Protein AF-A0A7L0T429-F1 (afdb_monomer_lite)

Organism: Podilymbus podiceps (NCBI:txid9252)

Sequence (341 aa):
MEGLGRAALAEDAVRYRLFAAAGAGGEALLRRCTEAIVVRFAPLLAAYIWQRQPFRLRYVPPRGETPAHVGGTTLFGDNVEDEWFIVYLIREITREFPGLAARIDDNDGEFLLIEAADFLPKWLNPENSDNRVFFYKGELHIIPLSETDEQECDLSAAGPTIAQALTLLANRSEEFLAAEPIRTAVYKRISGYPEKIQASFHRAHCYLPAGIVAVLRQRPSLVAAAVQAFYLRDPVDLRACRSFHTFPPDGRVMAVVTFTKCLYAQLVQQKFVPDRRSGYTLPPPSHSQYKAYELGMKLAHGFEILCSKCSKVSPDSKRSALRSPLWERFLSSLKEKNYFK

pLDDT: mean 88.21, std 14.99, range [25.94, 98.12]

Radius of gyration: 24.89 Å; chains: 1; bounding box: 50×62×72 Å

Structure (mmCIF, N/CA/C/O backbone):
data_AF-A0A7L0T429-F1
#
_entry.id   AF-A0A7L0T429-F1
#
loop_
_atom_site.group_PDB
_atom_site.id
_atom_site.type_symbol
_atom_site.label_atom_id
_atom_site.label_alt_id
_atom_site.label_comp_id
_atom_site.label_asym_id
_atom_site.label_entity_id
_atom_site.label_seq_id
_atom_site.pdbx_PDB_ins_code
_atom_site.Cartn_x
_atom_site.Cartn_y
_atom_site.Cartn_z
_atom_site.occupancy
_atom_site.B_iso_or_equiv
_atom_site.auth_seq_id
_atom_site.auth_comp_id
_atom_site.auth_asym_id
_atom_site.auth_atom_id
_atom_site.pdbx_PDB_model_num
ATOM 1 N N . MET A 1 1 ? 12.770 -10.974 34.314 1.00 31.62 1 MET A N 1
ATOM 2 C CA . MET A 1 1 ? 11.439 -10.728 33.729 1.00 31.62 1 MET A CA 1
ATOM 3 C C . MET A 1 1 ? 11.667 -10.088 32.375 1.00 31.62 1 MET A C 1
ATOM 5 O O . MET A 1 1 ? 11.859 -8.884 32.299 1.00 31.62 1 MET A O 1
ATOM 9 N N . GLU A 1 2 ? 11.799 -10.912 31.339 1.00 25.94 2 GLU A N 1
ATOM 10 C CA . GLU A 1 2 ? 11.917 -10.439 29.960 1.00 25.94 2 GLU A CA 1
ATOM 11 C C . GLU A 1 2 ? 10.534 -9.964 29.517 1.00 25.94 2 GLU A C 1
ATOM 13 O O . GLU A 1 2 ? 9.587 -10.751 29.479 1.00 25.94 2 GLU A O 1
ATOM 18 N N . GLY A 1 3 ? 10.400 -8.664 29.251 1.00 29.45 3 GLY A N 1
ATOM 19 C CA . GLY A 1 3 ? 9.201 -8.128 28.626 1.00 29.45 3 GLY A CA 1
ATOM 20 C C . GLY A 1 3 ? 8.990 -8.837 27.294 1.00 29.45 3 GLY A C 1
ATOM 21 O O . GLY A 1 3 ? 9.921 -8.934 26.492 1.00 29.45 3 GLY A O 1
ATOM 22 N N . LEU A 1 4 ? 7.779 -9.347 27.062 1.00 34.03 4 LEU A N 1
ATOM 23 C CA . LEU A 1 4 ? 7.347 -9.785 25.740 1.00 34.03 4 LEU A CA 1
ATOM 24 C C . LEU A 1 4 ? 7.354 -8.562 24.815 1.00 34.03 4 LEU A C 1
ATOM 26 O O . LEU A 1 4 ? 6.345 -7.883 24.636 1.00 34.03 4 LEU A O 1
ATOM 30 N N . GLY A 1 5 ? 8.523 -8.260 24.255 1.00 35.03 5 GLY A N 1
ATOM 31 C CA . GLY A 1 5 ? 8.685 -7.239 23.241 1.00 35.03 5 GLY A CA 1
ATOM 32 C C . GLY A 1 5 ? 7.764 -7.571 22.079 1.00 35.03 5 GLY A C 1
ATOM 33 O O . GLY A 1 5 ? 7.816 -8.671 21.519 1.00 35.03 5 GLY A O 1
ATOM 34 N N . ARG A 1 6 ? 6.895 -6.620 21.729 1.00 51.94 6 ARG A N 1
ATOM 35 C CA . ARG A 1 6 ? 6.165 -6.634 20.462 1.00 51.94 6 ARG A CA 1
ATOM 36 C C . ARG A 1 6 ? 7.147 -7.000 19.357 1.00 51.94 6 ARG A C 1
ATOM 38 O O . ARG A 1 6 ? 8.224 -6.415 19.282 1.00 51.94 6 ARG A O 1
ATOM 45 N N . ALA A 1 7 ? 6.784 -7.947 18.496 1.00 55.03 7 ALA A N 1
ATOM 46 C CA . ALA A 1 7 ? 7.555 -8.170 17.281 1.00 55.03 7 ALA A CA 1
ATOM 47 C C . ALA A 1 7 ? 7.572 -6.846 16.504 1.00 55.03 7 ALA A C 1
ATOM 49 O O . ALA A 1 7 ? 6.519 -6.412 16.017 1.00 55.03 7 ALA A O 1
ATOM 50 N N . ALA A 1 8 ? 8.739 -6.196 16.479 1.00 65.31 8 ALA A N 1
ATOM 51 C CA . ALA A 1 8 ? 8.928 -4.905 15.841 1.00 65.31 8 ALA A CA 1
ATOM 52 C C . ALA A 1 8 ? 8.475 -5.011 14.383 1.00 65.31 8 ALA A C 1
ATOM 54 O O . ALA A 1 8 ? 8.863 -5.940 13.665 1.00 65.31 8 ALA A O 1
ATOM 55 N N . LEU A 1 9 ? 7.584 -4.108 13.977 1.00 76.44 9 LEU A N 1
ATOM 56 C CA . LEU A 1 9 ? 7.246 -3.961 12.570 1.00 76.44 9 LEU A CA 1
ATOM 57 C C . LEU A 1 9 ? 8.472 -3.425 11.834 1.00 76.44 9 LEU A C 1
ATOM 59 O O . LEU A 1 9 ? 9.294 -2.721 12.415 1.00 76.44 9 LEU A O 1
ATOM 63 N N . ALA A 1 10 ? 8.613 -3.800 10.564 1.00 82.12 10 ALA A N 1
ATOM 64 C CA . ALA A 1 10 ? 9.594 -3.130 9.722 1.00 82.12 10 ALA A CA 1
ATOM 65 C C . ALA A 1 10 ? 9.200 -1.649 9.579 1.00 82.12 10 ALA A C 1
ATOM 67 O O . ALA A 1 10 ? 8.011 -1.341 9.594 1.00 82.12 10 ALA A O 1
ATOM 68 N N . GLU A 1 11 ? 10.189 -0.769 9.424 1.00 81.94 11 GLU A N 1
ATOM 69 C CA . GLU A 1 11 ? 10.006 0.693 9.329 1.00 81.94 11 GLU A CA 1
ATOM 70 C C . GLU A 1 11 ? 9.094 1.136 8.170 1.00 81.94 11 GLU A C 1
ATOM 72 O O . GLU A 1 11 ? 8.619 2.260 8.148 1.00 81.94 11 GLU A O 1
ATOM 77 N N . ASP A 1 12 ? 8.855 0.268 7.186 1.00 91.12 12 ASP A N 1
ATOM 78 C CA . ASP A 1 12 ? 8.029 0.539 6.009 1.00 91.12 12 ASP A CA 1
ATOM 79 C C . ASP A 1 12 ? 6.788 -0.368 5.946 1.00 91.12 12 ASP A C 1
ATOM 81 O O . ASP A 1 12 ? 6.380 -0.808 4.864 1.00 91.12 12 ASP A O 1
ATOM 85 N N . ALA A 1 13 ? 6.231 -0.728 7.107 1.00 94.44 13 ALA A N 1
ATOM 86 C CA . ALA A 1 13 ? 5.171 -1.719 7.234 1.00 94.44 13 ALA A CA 1
ATOM 87 C C . ALA A 1 13 ? 3.946 -1.201 7.986 1.00 94.44 13 ALA A C 1
ATOM 89 O O . ALA A 1 13 ? 4.027 -0.862 9.161 1.00 94.44 13 ALA A O 1
ATOM 90 N N . VAL A 1 14 ? 2.777 -1.326 7.357 1.00 96.44 14 VAL A N 1
ATOM 91 C CA . VAL A 1 14 ? 1.487 -1.119 8.021 1.00 96.44 14 VAL A CA 1
ATOM 92 C C . VAL A 1 14 ? 0.831 -2.462 8.327 1.00 96.44 14 VAL A C 1
ATOM 94 O O . VAL A 1 14 ? 0.693 -3.338 7.462 1.00 96.44 14 VAL A O 1
ATOM 97 N N . ARG A 1 15 ? 0.420 -2.649 9.577 1.00 96.75 15 ARG A N 1
ATOM 98 C CA . ARG A 1 15 ? -0.346 -3.795 10.063 1.00 96.75 15 ARG A CA 1
ATOM 99 C C . ARG A 1 15 ? -1.805 -3.393 10.220 1.00 96.75 15 ARG A C 1
ATOM 101 O O . ARG A 1 15 ? -2.123 -2.345 10.757 1.00 96.75 15 ARG A O 1
ATOM 108 N N . TYR A 1 16 ? -2.705 -4.265 9.789 1.00 97.25 16 TYR A N 1
ATOM 109 C CA . TYR A 1 16 ? -4.146 -4.078 9.930 1.00 97.25 16 TYR A CA 1
ATOM 110 C C . TYR A 1 16 ? -4.780 -5.362 10.447 1.00 97.25 16 TYR A C 1
ATOM 112 O O . TYR A 1 16 ? -4.484 -6.464 9.973 1.00 97.25 16 TYR A O 1
ATOM 120 N N . ARG A 1 17 ? -5.651 -5.222 11.445 1.00 97.00 17 ARG A N 1
ATOM 121 C CA . ARG A 1 17 ? -6.294 -6.329 12.157 1.00 97.00 17 ARG A CA 1
ATOM 122 C C . ARG A 1 17 ? -7.773 -6.018 12.333 1.00 97.00 17 ARG A C 1
ATOM 124 O O . ARG A 1 17 ? -8.116 -5.039 12.980 1.00 97.00 17 ARG A O 1
ATOM 131 N N . LEU A 1 18 ? -8.635 -6.853 11.765 1.00 97.38 18 LEU A N 1
ATOM 132 C CA . LEU A 1 18 ? -10.085 -6.794 11.897 1.00 97.38 18 LEU A CA 1
ATOM 133 C C . LEU A 1 18 ? -10.561 -7.895 12.839 1.00 97.38 18 LEU A C 1
ATOM 135 O O . LEU A 1 18 ? -10.359 -9.084 12.588 1.00 97.38 18 LEU A O 1
ATOM 139 N N . PHE A 1 19 ? -11.223 -7.495 13.907 1.00 96.81 19 PHE A N 1
ATOM 140 C CA . PHE A 1 19 ? -11.774 -8.358 14.935 1.00 96.81 19 PHE A CA 1
ATOM 141 C C . PHE A 1 19 ? -13.294 -8.405 14.810 1.00 96.81 19 PHE A C 1
ATOM 143 O O . PHE A 1 19 ? -13.920 -7.440 14.373 1.00 96.81 19 PHE A O 1
ATOM 150 N N . ALA A 1 20 ? -13.900 -9.514 15.227 1.00 95.38 20 ALA A N 1
ATOM 151 C CA . ALA A 1 20 ? -15.343 -9.558 15.404 1.00 95.38 20 ALA A CA 1
ATOM 152 C C . ALA A 1 20 ? -15.709 -8.728 16.640 1.00 95.38 20 ALA A C 1
ATOM 154 O O . ALA A 1 20 ? -15.144 -8.944 17.713 1.00 95.38 20 ALA A O 1
ATOM 155 N N . ALA A 1 21 ? -16.655 -7.802 16.495 1.00 90.75 21 ALA A N 1
ATOM 156 C CA . ALA A 1 21 ? -17.245 -7.113 17.633 1.00 90.75 21 ALA A CA 1
ATOM 157 C C . ALA A 1 21 ? -17.889 -8.131 18.592 1.00 90.75 21 ALA A C 1
ATOM 159 O O . ALA A 1 21 ? -18.320 -9.216 18.172 1.00 90.75 21 ALA A O 1
ATOM 160 N N . ALA A 1 22 ? -17.947 -7.804 19.885 1.00 85.12 22 ALA A N 1
ATOM 161 C CA . ALA A 1 22 ? -18.536 -8.705 20.871 1.00 85.12 22 ALA A CA 1
ATOM 162 C C . ALA A 1 22 ? -19.989 -9.052 20.488 1.00 85.12 22 ALA A C 1
ATOM 164 O O . ALA A 1 22 ? -20.768 -8.189 20.091 1.00 85.12 22 ALA A O 1
ATOM 165 N N . GLY A 1 23 ? -20.335 -10.343 20.537 1.00 80.12 23 GLY A N 1
ATOM 166 C CA . GLY A 1 23 ? -21.656 -10.843 20.134 1.00 80.12 23 GLY A CA 1
ATOM 167 C C . GLY A 1 23 ? -21.879 -11.018 18.622 1.00 80.12 23 GLY A C 1
ATOM 168 O O . GLY A 1 23 ? -22.877 -11.615 18.232 1.00 80.12 23 GLY A O 1
ATOM 169 N N . ALA A 1 24 ? -20.950 -10.605 17.749 1.00 77.75 24 ALA A N 1
ATOM 170 C CA . ALA A 1 24 ? -21.144 -10.633 16.291 1.00 77.75 24 ALA A CA 1
ATOM 171 C C . ALA A 1 24 ? -20.898 -12.008 15.618 1.00 77.75 24 ALA A C 1
ATOM 173 O O . ALA A 1 24 ? -20.801 -12.102 14.396 1.00 77.75 24 ALA A O 1
ATOM 174 N N . GLY A 1 25 ? -20.783 -13.097 16.385 1.00 77.88 25 GLY A N 1
ATOM 175 C CA . GLY A 1 25 ? -20.562 -14.453 15.851 1.00 77.88 25 GLY A CA 1
ATOM 176 C C . GLY A 1 25 ? -19.094 -14.892 15.737 1.00 77.88 25 GLY A C 1
ATOM 177 O O . GLY A 1 25 ? -18.816 -15.947 15.164 1.00 77.88 25 GLY A O 1
ATOM 178 N N . GLY A 1 26 ? -18.158 -14.113 16.295 1.00 87.81 26 GLY A N 1
ATOM 179 C CA . GLY A 1 26 ? -16.774 -14.528 16.558 1.00 87.81 26 GLY A CA 1
ATOM 180 C C . GLY A 1 26 ? -16.027 -15.060 15.329 1.00 87.81 26 GLY A C 1
ATOM 181 O O . GLY A 1 26 ? -16.005 -14.439 14.268 1.00 87.81 26 GLY A O 1
ATOM 182 N N . GLU A 1 27 ? -15.409 -16.233 15.459 1.00 88.00 27 GLU A N 1
ATOM 183 C CA . GLU A 1 27 ? -14.587 -16.826 14.396 1.00 88.00 27 GLU A CA 1
ATOM 184 C C . GLU A 1 27 ? -15.364 -17.188 13.125 1.00 88.00 27 GLU A C 1
ATOM 186 O O . GLU A 1 27 ? -14.828 -17.083 12.018 1.00 88.00 27 GLU A O 1
ATOM 191 N N . ALA A 1 28 ? -16.629 -17.595 13.263 1.00 88.50 28 ALA A N 1
ATOM 192 C CA . ALA A 1 28 ? -17.470 -17.936 12.120 1.00 88.50 28 ALA A CA 1
ATOM 193 C C . ALA A 1 28 ? -17.759 -16.699 11.256 1.00 88.50 28 ALA A C 1
ATOM 195 O O . ALA A 1 28 ? -17.734 -16.788 10.025 1.00 88.50 28 ALA A O 1
ATOM 196 N N . LEU A 1 29 ? -17.970 -15.537 11.891 1.00 90.81 29 LEU A N 1
ATOM 197 C CA . LEU A 1 29 ? -18.080 -14.256 11.192 1.00 90.81 29 LEU A CA 1
ATOM 198 C C . LEU A 1 29 ? -16.775 -13.932 10.462 1.00 90.81 29 LEU A C 1
ATOM 200 O O . LEU A 1 29 ? -16.803 -13.650 9.270 1.00 90.81 29 LEU A O 1
ATOM 204 N N . LEU A 1 30 ? -15.637 -14.016 11.154 1.00 92.75 30 LEU A N 1
ATOM 205 C CA . LEU A 1 30 ? -14.326 -13.678 10.595 1.00 92.75 30 LEU A CA 1
ATOM 206 C C . LEU A 1 30 ? -14.010 -14.476 9.325 1.00 92.75 30 LEU A C 1
ATOM 208 O O . LEU A 1 30 ? -13.625 -13.901 8.303 1.00 92.75 30 LEU A O 1
ATOM 212 N N . ARG A 1 31 ? -14.231 -15.794 9.352 1.00 89.56 31 ARG A N 1
ATOM 213 C CA . ARG A 1 31 ? -14.011 -16.658 8.182 1.00 89.56 31 ARG A CA 1
ATOM 214 C C . ARG A 1 31 ? -14.921 -16.278 7.016 1.00 89.56 31 ARG A C 1
ATOM 216 O O . ARG A 1 31 ? -14.427 -16.090 5.909 1.00 89.56 31 ARG A O 1
ATOM 223 N N . ARG A 1 32 ? -16.220 -16.090 7.275 1.00 89.12 32 ARG A N 1
ATOM 224 C CA . ARG A 1 32 ? -17.197 -15.681 6.250 1.00 89.12 32 ARG A CA 1
ATOM 225 C C . ARG A 1 32 ? -16.878 -14.311 5.650 1.00 89.12 32 ARG A C 1
ATOM 227 O O . ARG A 1 32 ? -16.943 -14.143 4.436 1.00 89.12 32 ARG A O 1
ATOM 234 N N . CYS A 1 33 ? -16.524 -13.339 6.486 1.00 90.38 33 CYS A N 1
ATOM 235 C CA . CYS A 1 33 ? -16.226 -11.983 6.039 1.00 90.38 33 CYS A CA 1
ATOM 236 C C . CYS A 1 33 ? -14.930 -11.916 5.229 1.00 90.38 33 CYS A C 1
ATOM 238 O O . CYS A 1 33 ? -14.857 -11.112 4.311 1.00 90.38 33 CYS A O 1
ATOM 240 N N . THR A 1 34 ? -13.929 -12.757 5.512 1.00 90.56 34 THR A N 1
ATOM 241 C CA . THR A 1 34 ? -12.636 -12.715 4.800 1.00 90.56 34 THR A CA 1
ATOM 242 C C . THR A 1 34 ? -12.819 -12.827 3.285 1.00 90.56 34 THR A C 1
ATOM 244 O O . THR A 1 34 ? -12.315 -11.993 2.535 1.00 90.56 34 THR A O 1
ATOM 247 N N . GLU A 1 35 ? -13.569 -13.831 2.828 1.00 88.75 35 GLU A N 1
ATOM 248 C CA . GLU A 1 35 ? -13.822 -14.049 1.399 1.00 88.75 35 GLU A CA 1
ATOM 249 C C . GLU A 1 35 ? -14.725 -12.956 0.818 1.00 88.75 35 GLU A C 1
ATOM 251 O O . GLU A 1 35 ? -14.433 -12.415 -0.250 1.00 88.75 35 GLU A O 1
ATOM 256 N N . ALA A 1 36 ? -15.776 -12.575 1.552 1.00 93.50 36 ALA A N 1
ATOM 257 C CA . ALA A 1 36 ? -16.708 -11.532 1.132 1.00 93.50 36 ALA A CA 1
ATOM 258 C C . ALA A 1 36 ? -16.012 -10.175 0.933 1.00 93.50 36 ALA A C 1
ATOM 260 O O . ALA A 1 36 ? -16.258 -9.502 -0.066 1.00 93.50 36 ALA A O 1
ATOM 261 N N . ILE A 1 37 ? -15.097 -9.803 1.834 1.00 94.94 37 ILE A N 1
ATOM 262 C CA . ILE A 1 37 ? -14.295 -8.580 1.730 1.00 94.94 37 ILE A CA 1
ATOM 263 C C . ILE A 1 37 ? -13.423 -8.625 0.476 1.00 94.94 37 ILE A C 1
ATOM 265 O O . ILE A 1 37 ? -13.421 -7.679 -0.309 1.00 94.94 37 ILE A O 1
ATOM 269 N N . VAL A 1 38 ? -12.694 -9.722 0.251 1.00 92.00 38 VAL A N 1
ATOM 270 C CA . VAL A 1 38 ? -11.808 -9.831 -0.917 1.00 92.00 38 VAL A CA 1
ATOM 271 C C . VAL A 1 38 ? -12.603 -9.698 -2.214 1.00 92.00 38 VAL A C 1
ATOM 273 O O . VAL A 1 38 ? -12.185 -8.954 -3.096 1.00 92.00 38 VAL A O 1
ATOM 276 N N . VAL A 1 39 ? -13.758 -10.360 -2.321 1.00 94.44 39 VAL A N 1
ATOM 277 C CA . VAL A 1 39 ? -14.629 -10.265 -3.503 1.00 94.44 39 VAL A CA 1
ATOM 278 C C . VAL A 1 39 ? -15.162 -8.845 -3.680 1.00 94.44 39 VAL A C 1
ATOM 280 O O . VAL A 1 39 ? -15.104 -8.301 -4.782 1.00 94.44 39 VAL A O 1
ATOM 283 N N . ARG A 1 40 ? -15.642 -8.224 -2.600 1.00 95.75 40 ARG A N 1
ATOM 284 C CA . ARG A 1 40 ? -16.234 -6.886 -2.638 1.00 95.75 40 ARG A CA 1
ATOM 285 C C . ARG A 1 40 ? -15.240 -5.813 -3.079 1.00 95.75 40 ARG A C 1
ATOM 287 O O . ARG A 1 40 ? -15.573 -4.974 -3.912 1.00 95.75 40 ARG A O 1
ATOM 294 N N . PHE A 1 41 ? -14.022 -5.861 -2.548 1.00 95.75 41 PHE A N 1
ATOM 295 C CA . PHE A 1 41 ? -12.986 -4.859 -2.802 1.00 95.75 41 PHE A CA 1
ATOM 296 C C . PHE A 1 41 ? -12.048 -5.235 -3.962 1.00 95.75 41 PHE A C 1
ATOM 298 O O . PHE A 1 41 ? -11.181 -4.438 -4.327 1.00 95.75 41 PHE A O 1
ATOM 305 N N . ALA A 1 42 ? -12.237 -6.399 -4.599 1.00 94.19 42 ALA A N 1
ATOM 306 C CA . ALA A 1 42 ? -11.424 -6.859 -5.727 1.00 94.19 42 ALA A CA 1
ATOM 307 C C . ALA A 1 42 ? -11.257 -5.821 -6.855 1.00 94.19 42 ALA A C 1
ATOM 309 O O . ALA A 1 42 ? -10.125 -5.673 -7.318 1.00 94.19 42 ALA A O 1
ATOM 310 N N . PRO A 1 43 ? -12.292 -5.065 -7.286 1.00 93.94 43 PRO A N 1
ATOM 311 C CA . PRO A 1 43 ? -12.123 -4.062 -8.340 1.00 93.94 43 PRO A CA 1
ATOM 312 C C . PRO A 1 43 ? -11.118 -2.964 -7.970 1.00 93.94 43 PRO A C 1
ATOM 314 O O . PRO A 1 43 ? -10.279 -2.594 -8.789 1.00 93.94 43 PRO A O 1
ATOM 317 N N . LEU A 1 44 ? -11.157 -2.486 -6.721 1.00 94.06 44 LEU A N 1
ATOM 318 C CA . LEU A 1 44 ? -10.235 -1.465 -6.219 1.00 94.06 44 LEU A CA 1
ATOM 319 C C . LEU A 1 44 ? -8.817 -2.022 -6.075 1.00 94.06 44 LEU A C 1
ATOM 321 O O . LEU A 1 44 ? -7.855 -1.405 -6.530 1.00 94.06 44 LEU A O 1
ATOM 325 N N . LEU A 1 45 ? -8.692 -3.222 -5.502 1.00 93.88 45 LEU A N 1
ATOM 326 C CA . LEU A 1 45 ? -7.403 -3.889 -5.307 1.00 93.88 45 LEU A CA 1
ATOM 327 C C . LEU A 1 45 ? -6.716 -4.242 -6.633 1.00 93.88 45 LEU A C 1
ATOM 329 O O . LEU A 1 45 ? -5.493 -4.167 -6.716 1.00 93.88 45 LEU A O 1
ATOM 333 N N . ALA A 1 46 ? -7.487 -4.623 -7.656 1.00 91.62 46 ALA A N 1
ATOM 334 C CA . ALA A 1 46 ? -6.977 -4.955 -8.984 1.00 91.62 46 ALA A CA 1
ATOM 335 C C . ALA A 1 46 ? -6.587 -3.712 -9.795 1.00 91.62 46 ALA A C 1
ATOM 337 O O . ALA A 1 46 ? -5.650 -3.775 -10.592 1.00 91.62 46 ALA A O 1
ATOM 338 N N . ALA A 1 47 ? -7.293 -2.595 -9.602 1.00 91.50 47 ALA A N 1
ATOM 339 C CA . ALA A 1 47 ? -6.974 -1.331 -10.255 1.00 91.50 47 ALA A CA 1
ATOM 340 C C . ALA A 1 47 ? -5.722 -0.659 -9.667 1.00 91.50 47 ALA A C 1
ATOM 342 O O . ALA A 1 47 ? -5.049 0.079 -10.382 1.00 91.50 47 ALA A O 1
ATOM 343 N N . TYR A 1 48 ? -5.406 -0.903 -8.392 1.00 95.38 48 TYR A N 1
ATOM 344 C CA . TYR A 1 48 ? -4.300 -0.264 -7.680 1.00 95.38 48 TYR A CA 1
ATOM 345 C C . TYR A 1 48 ? -2.935 -0.926 -7.960 1.00 95.38 48 TYR A C 1
ATOM 347 O O . TYR A 1 48 ? -2.797 -2.151 -7.948 1.00 95.38 48 TYR A O 1
ATOM 355 N N . ILE A 1 49 ? -1.893 -0.113 -8.178 1.00 95.75 49 ILE A N 1
ATOM 356 C CA . ILE A 1 49 ? -0.507 -0.580 -8.360 1.00 95.75 49 ILE A CA 1
ATOM 357 C C . ILE A 1 49 ? 0.250 -0.396 -7.041 1.00 95.75 49 ILE A C 1
ATOM 359 O O . ILE A 1 49 ? 0.791 0.673 -6.778 1.00 95.75 49 ILE A O 1
ATOM 363 N N . TRP A 1 50 ? 0.294 -1.457 -6.239 1.00 96.31 50 TRP A N 1
ATOM 364 C CA . TRP A 1 50 ? 1.062 -1.518 -4.990 1.00 96.31 50 TRP A CA 1
ATOM 365 C C . TRP A 1 50 ? 2.564 -1.463 -5.249 1.00 96.31 50 TRP A C 1
ATOM 367 O O . TRP A 1 50 ? 3.039 -2.082 -6.205 1.00 96.31 50 TRP A O 1
ATOM 377 N N . GLN A 1 51 ? 3.320 -0.781 -4.388 1.00 94.44 51 GLN A N 1
ATOM 378 C CA . GLN A 1 51 ? 4.764 -0.666 -4.561 1.00 94.44 51 GLN A CA 1
ATOM 379 C C . GLN A 1 51 ? 5.493 -1.965 -4.201 1.00 94.44 51 GLN A C 1
ATOM 381 O O . GLN A 1 51 ? 6.182 -2.534 -5.050 1.00 94.44 51 GLN A O 1
ATOM 386 N N . ARG A 1 52 ? 5.369 -2.426 -2.948 1.00 93.44 52 ARG A N 1
ATOM 387 C CA . ARG A 1 52 ? 6.117 -3.592 -2.443 1.00 93.44 52 ARG A CA 1
ATOM 388 C C . ARG A 1 52 ? 5.230 -4.816 -2.285 1.00 93.44 52 ARG A C 1
ATOM 390 O O . ARG A 1 52 ? 5.491 -5.862 -2.881 1.00 93.44 52 ARG A O 1
ATOM 397 N N . GLN A 1 53 ? 4.193 -4.706 -1.461 1.00 94.81 53 GLN A N 1
ATOM 398 C CA . GLN A 1 53 ? 3.272 -5.799 -1.181 1.00 94.81 53 GLN A CA 1
ATOM 399 C C . GLN A 1 53 ? 1.825 -5.325 -1.323 1.00 94.81 53 GLN A C 1
ATOM 401 O O . GLN A 1 53 ? 1.503 -4.219 -0.909 1.00 94.81 53 GLN A O 1
ATOM 406 N N . PRO A 1 54 ? 0.934 -6.143 -1.906 1.00 94.94 54 PRO A N 1
ATOM 407 C CA . PRO A 1 54 ? -0.475 -5.797 -1.961 1.00 94.94 54 PRO A CA 1
ATOM 408 C C . PRO A 1 54 ? -1.154 -6.019 -0.611 1.00 94.94 54 PRO A C 1
ATOM 410 O O . PRO A 1 54 ? -0.749 -6.898 0.155 1.00 94.94 54 PRO A O 1
ATOM 413 N N . PHE A 1 55 ? -2.254 -5.302 -0.383 1.00 95.56 55 PHE A N 1
ATOM 414 C CA . PHE A 1 55 ? -3.183 -5.588 0.707 1.00 95.56 55 PHE A CA 1
ATOM 415 C C . PHE A 1 55 ? -3.671 -7.044 0.660 1.00 95.56 55 PHE A C 1
ATOM 417 O O . PHE A 1 55 ? -4.086 -7.553 -0.388 1.00 95.56 55 PHE A O 1
ATOM 424 N N . ARG A 1 56 ? -3.595 -7.736 1.800 1.00 93.56 56 ARG A N 1
ATOM 425 C CA . ARG A 1 56 ? -3.940 -9.152 1.944 1.00 93.56 56 ARG A CA 1
ATOM 426 C C . ARG A 1 56 ? -4.578 -9.403 3.294 1.00 93.56 56 ARG A C 1
ATOM 428 O O . ARG A 1 56 ? -3.970 -9.164 4.328 1.00 93.56 56 ARG A O 1
ATOM 435 N N . LEU A 1 57 ? -5.755 -10.009 3.266 1.00 94.06 57 LEU A N 1
ATOM 436 C CA . LEU A 1 57 ? -6.443 -10.461 4.463 1.00 94.06 57 LEU A CA 1
ATOM 437 C C . LEU A 1 57 ? -6.283 -11.964 4.630 1.00 94.06 57 LEU A C 1
ATOM 439 O O . LEU A 1 57 ? -6.452 -12.736 3.684 1.00 94.06 57 LEU A O 1
ATOM 443 N N . ARG A 1 58 ? -5.936 -12.376 5.846 1.00 93.94 58 ARG A N 1
ATOM 444 C CA . ARG A 1 58 ? -5.860 -13.777 6.251 1.00 93.94 58 ARG A CA 1
ATOM 445 C C . ARG A 1 58 ? -6.459 -13.924 7.634 1.00 93.94 58 ARG A C 1
ATOM 447 O O . ARG A 1 58 ? -6.243 -13.073 8.491 1.00 93.94 58 ARG A O 1
ATOM 454 N N . TYR A 1 59 ? -7.178 -15.018 7.848 1.00 94.25 59 TYR A N 1
ATOM 455 C CA . TYR A 1 59 ? -7.595 -15.403 9.188 1.00 94.25 59 TYR A CA 1
ATOM 456 C C . TYR A 1 59 ? -6.366 -15.795 10.018 1.00 94.25 59 TYR A C 1
ATOM 458 O O . TYR A 1 59 ? -5.512 -16.562 9.563 1.00 94.25 59 TYR A O 1
ATOM 466 N N . VAL A 1 60 ? -6.306 -15.271 11.236 1.00 94.00 60 VAL A N 1
ATOM 467 C CA . VAL A 1 60 ? -5.282 -15.538 12.239 1.00 94.00 60 VAL A CA 1
ATOM 468 C C . VAL A 1 60 ? -5.994 -16.075 13.486 1.00 94.00 60 VAL A C 1
ATOM 470 O O . VAL A 1 60 ? -6.864 -15.383 14.025 1.00 94.00 60 VAL A O 1
ATOM 473 N N . PRO A 1 61 ? -5.673 -17.302 13.941 1.00 92.25 61 PRO A N 1
ATOM 474 C CA . PRO A 1 61 ? -6.252 -17.858 15.161 1.00 92.25 61 PRO A CA 1
ATOM 475 C C . PRO A 1 61 ? -5.817 -17.049 16.395 1.00 92.25 61 PRO A C 1
ATOM 477 O O . PRO A 1 61 ? -4.805 -16.341 16.335 1.00 92.25 61 PRO A O 1
ATOM 480 N N . PRO A 1 62 ? -6.548 -17.148 17.518 1.00 92.75 62 PRO A N 1
ATOM 481 C CA . PRO A 1 62 ? -6.192 -16.434 18.740 1.00 92.75 62 PRO A CA 1
ATOM 482 C C . PRO A 1 62 ? -4.790 -16.832 19.219 1.00 92.75 62 PRO A C 1
ATOM 484 O O . PRO A 1 62 ? -4.400 -18.002 19.149 1.00 92.75 62 PRO A O 1
ATOM 487 N N . ARG A 1 63 ? -4.020 -15.857 19.710 1.00 90.56 63 ARG A N 1
ATOM 488 C CA . ARG A 1 63 ? -2.661 -16.077 20.218 1.00 90.56 63 ARG A CA 1
ATOM 489 C C . ARG A 1 63 ? -2.386 -15.171 21.413 1.00 90.56 63 ARG A C 1
ATOM 491 O O . ARG A 1 63 ? -2.327 -13.951 21.264 1.00 90.56 63 ARG A O 1
ATOM 498 N N . GLY A 1 64 ? -2.153 -15.781 22.576 1.00 87.38 64 GLY A N 1
ATOM 499 C CA . GLY A 1 64 ? -1.968 -15.048 23.830 1.00 87.38 64 GLY A CA 1
ATOM 500 C C . GLY A 1 64 ? -3.184 -14.168 24.120 1.00 87.38 64 GLY A C 1
ATOM 501 O O . GLY A 1 64 ? -4.315 -14.638 24.052 1.00 87.38 64 GLY A O 1
ATOM 502 N N . GLU A 1 65 ? -2.946 -12.884 24.365 1.00 84.69 65 GLU A N 1
ATOM 503 C CA . GLU A 1 65 ? -3.988 -11.883 24.636 1.00 84.69 65 GLU A CA 1
ATOM 504 C C . GLU A 1 65 ? -4.663 -11.328 23.370 1.00 84.69 65 GLU A C 1
ATOM 506 O O . GLU A 1 65 ? -5.612 -10.552 23.459 1.00 84.69 65 GLU A O 1
ATOM 511 N N . THR A 1 66 ? -4.191 -11.704 22.175 1.00 89.94 66 THR A N 1
ATOM 512 C CA . THR A 1 66 ? -4.789 -11.255 20.911 1.00 89.94 66 THR A CA 1
ATOM 513 C C . THR A 1 66 ? -5.889 -12.226 20.469 1.00 89.94 66 THR A C 1
ATOM 515 O O . THR A 1 66 ? -5.582 -13.388 20.174 1.00 89.94 66 THR A O 1
ATOM 518 N N . PRO A 1 67 ? -7.157 -11.776 20.358 1.00 92.75 67 PRO A N 1
ATOM 519 C CA . PRO A 1 67 ? -8.250 -12.605 19.859 1.00 92.75 67 PRO A CA 1
ATOM 520 C C . PRO A 1 67 ? -8.044 -13.037 18.404 1.00 92.75 67 PRO A C 1
ATOM 522 O O . PRO A 1 67 ? -7.221 -12.475 17.669 1.00 92.75 67 PRO A O 1
ATOM 525 N N . ALA A 1 68 ? -8.840 -14.014 17.964 1.00 94.88 68 ALA A N 1
ATOM 526 C CA . ALA A 1 68 ? -8.899 -14.374 16.553 1.00 94.88 68 ALA A CA 1
ATOM 527 C C . ALA A 1 68 ? -9.280 -13.140 15.723 1.00 94.88 68 ALA A C 1
ATOM 529 O O . ALA A 1 68 ? -10.151 -12.357 16.114 1.00 94.88 68 ALA A O 1
ATOM 530 N N . HIS A 1 69 ? -8.625 -12.961 14.584 1.00 96.12 69 HIS A N 1
ATOM 531 C CA . HIS A 1 69 ? -8.831 -11.795 13.733 1.00 96.12 69 HIS A CA 1
ATOM 532 C C . HIS A 1 69 ? -8.530 -12.114 12.278 1.00 96.12 69 HIS A C 1
ATOM 534 O O . HIS A 1 69 ? -7.952 -13.145 11.942 1.00 96.12 69 HIS A O 1
ATOM 540 N N . VAL A 1 70 ? -8.934 -11.212 11.397 1.00 96.50 70 VAL A N 1
ATOM 541 C CA . VAL A 1 70 ? -8.581 -11.231 9.982 1.00 96.50 70 VAL A CA 1
ATOM 542 C C . VAL A 1 70 ? -7.680 -10.045 9.737 1.00 96.50 70 VAL A C 1
ATOM 544 O O . VAL A 1 70 ? -8.029 -8.924 10.077 1.00 96.50 70 VAL A O 1
ATOM 547 N N . GLY A 1 71 ? -6.506 -10.261 9.172 1.00 95.12 71 GLY A N 1
ATOM 548 C CA . GLY A 1 71 ? -5.561 -9.170 9.023 1.00 95.12 71 GLY A CA 1
ATOM 549 C C . GLY A 1 71 ? -4.376 -9.520 8.159 1.00 95.12 71 GLY A C 1
ATOM 550 O O . GLY A 1 71 ? -4.299 -10.595 7.557 1.00 95.12 71 GLY A O 1
ATOM 551 N N . GLY A 1 72 ? -3.455 -8.575 8.107 1.00 95.12 72 GLY A N 1
ATOM 552 C CA . GLY A 1 72 ? -2.229 -8.690 7.354 1.00 95.12 72 GLY A CA 1
ATOM 553 C C . GLY A 1 72 ? -1.256 -7.583 7.712 1.00 95.12 72 GLY A C 1
ATOM 554 O O . GLY A 1 72 ? -1.537 -6.689 8.512 1.00 95.12 72 GLY A O 1
ATOM 555 N N . THR A 1 73 ? -0.092 -7.673 7.093 1.00 96.06 73 THR A N 1
ATOM 556 C CA . THR A 1 73 ? 0.912 -6.620 7.107 1.00 96.06 73 THR A CA 1
ATOM 557 C C . THR A 1 73 ? 1.297 -6.364 5.665 1.00 96.06 73 THR A C 1
ATOM 559 O O . THR A 1 73 ? 1.555 -7.310 4.916 1.00 96.06 73 THR A O 1
ATOM 562 N N . THR A 1 74 ? 1.293 -5.096 5.283 1.00 96.19 74 THR A N 1
ATOM 563 C CA . THR A 1 74 ? 1.719 -4.641 3.968 1.00 96.19 74 THR A CA 1
ATOM 564 C C . THR A 1 74 ? 2.992 -3.838 4.136 1.00 96.19 74 THR A C 1
ATOM 566 O O . THR A 1 74 ? 2.999 -2.838 4.845 1.00 96.19 74 THR A O 1
ATOM 569 N N . LEU A 1 75 ? 4.053 -4.264 3.455 1.00 96.12 75 LEU A N 1
ATOM 570 C CA . LEU A 1 75 ? 5.226 -3.420 3.269 1.00 96.12 75 LEU A CA 1
ATOM 571 C C . LEU A 1 75 ? 4.901 -2.393 2.179 1.00 96.12 75 LEU A C 1
ATOM 573 O O . LEU A 1 75 ? 4.683 -2.784 1.027 1.00 96.12 75 LEU A O 1
ATOM 577 N N . PHE A 1 76 ? 4.821 -1.116 2.538 1.00 94.06 76 PHE A N 1
ATOM 578 C CA . PHE A 1 76 ? 4.501 -0.032 1.611 1.00 94.06 76 PHE A CA 1
ATOM 579 C C . PHE A 1 76 ? 5.751 0.583 0.968 1.00 94.06 76 PHE A C 1
ATOM 581 O O . PHE A 1 76 ? 5.641 1.162 -0.108 1.00 94.06 76 PHE A O 1
ATOM 588 N N . GLY A 1 77 ? 6.943 0.388 1.542 1.00 92.19 77 GLY A N 1
ATOM 589 C CA . GLY A 1 77 ? 8.188 0.932 0.993 1.00 92.19 77 GLY A CA 1
ATOM 590 C C . GLY A 1 77 ? 8.235 2.458 1.061 1.00 92.19 77 GLY A C 1
ATOM 591 O O . GLY A 1 77 ? 7.983 3.049 2.100 1.00 92.19 77 GLY A O 1
ATOM 592 N N . ASP A 1 78 ? 8.534 3.102 -0.066 1.00 92.00 78 ASP A N 1
ATOM 593 C CA . ASP A 1 78 ? 8.626 4.567 -0.153 1.00 92.00 78 ASP A CA 1
ATOM 594 C C . ASP A 1 78 ? 7.265 5.225 -0.482 1.00 92.00 78 ASP A C 1
ATOM 596 O O . ASP A 1 78 ? 7.141 6.450 -0.513 1.00 92.00 78 ASP A O 1
ATOM 600 N N . ASN A 1 79 ? 6.235 4.439 -0.816 1.00 94.62 79 ASN A N 1
ATOM 601 C CA . ASN A 1 79 ? 4.939 4.926 -1.268 1.00 94.62 79 ASN A CA 1
ATOM 602 C C . ASN A 1 79 ? 3.959 4.975 -0.100 1.00 94.62 79 ASN A C 1
ATOM 604 O O . ASN A 1 79 ? 3.093 4.116 0.029 1.00 94.62 79 ASN A O 1
ATOM 608 N N . VAL A 1 80 ? 4.052 6.040 0.694 1.00 93.06 80 VAL A N 1
ATOM 609 C CA . VAL A 1 80 ? 3.139 6.332 1.816 1.00 93.06 80 VAL A CA 1
ATOM 610 C C . VAL A 1 80 ? 1.658 6.318 1.386 1.00 93.06 80 VAL A C 1
ATOM 612 O O . VAL A 1 80 ? 0.770 6.039 2.181 1.00 93.06 80 VAL A O 1
ATOM 615 N N . GLU A 1 81 ? 1.347 6.536 0.105 1.00 94.69 81 GLU A N 1
ATOM 616 C CA . GLU A 1 81 ? -0.026 6.387 -0.399 1.00 94.69 81 GLU A CA 1
ATOM 617 C C . GLU A 1 81 ? -0.576 4.949 -0.297 1.00 94.69 81 GLU A C 1
ATOM 619 O O . GLU A 1 81 ? -1.786 4.798 -0.147 1.00 94.69 81 GLU A O 1
ATOM 624 N N . ASP A 1 82 ? 0.266 3.903 -0.315 1.00 96.19 82 ASP A N 1
ATOM 625 C CA . ASP A 1 82 ? -0.175 2.514 -0.083 1.00 96.19 82 ASP A CA 1
ATOM 626 C C . ASP A 1 82 ? -0.725 2.349 1.344 1.00 96.19 82 ASP A C 1
ATOM 628 O O . ASP A 1 82 ? -1.749 1.693 1.534 1.00 96.19 82 ASP A O 1
ATOM 632 N N . GLU A 1 83 ? -0.087 2.973 2.338 1.00 95.62 83 GLU A N 1
ATOM 633 C CA . GLU A 1 83 ? -0.548 2.985 3.730 1.00 95.62 83 GLU A CA 1
ATOM 634 C C . GLU A 1 83 ? -1.900 3.696 3.860 1.00 95.62 83 GLU A C 1
ATOM 636 O O . GLU A 1 83 ? -2.866 3.121 4.366 1.00 95.62 83 GLU A O 1
ATOM 641 N N . TRP A 1 84 ? -2.024 4.909 3.319 1.00 96.31 84 TRP A N 1
ATOM 642 C CA . TRP A 1 84 ? -3.277 5.668 3.392 1.00 96.31 84 TRP A CA 1
ATOM 643 C C . TRP A 1 84 ? -4.413 5.034 2.594 1.00 96.31 84 TRP A C 1
ATOM 645 O O . TRP A 1 84 ? -5.577 5.114 2.997 1.00 96.31 84 TRP A O 1
ATOM 655 N N . PHE A 1 85 ? -4.104 4.352 1.493 1.00 97.50 85 PHE A N 1
ATOM 656 C CA . PHE A 1 85 ? -5.103 3.568 0.783 1.00 97.50 85 PHE A CA 1
ATOM 657 C C . PHE A 1 85 ? -5.588 2.376 1.622 1.00 97.50 85 PHE A C 1
ATOM 659 O O . PHE A 1 85 ? -6.776 2.058 1.596 1.00 97.50 85 PHE A O 1
ATOM 666 N N . ILE A 1 86 ? -4.723 1.759 2.433 1.00 97.69 86 ILE A N 1
ATOM 667 C CA . ILE A 1 86 ? -5.133 0.726 3.397 1.00 97.69 86 ILE A CA 1
ATOM 668 C C . ILE A 1 86 ? -6.038 1.313 4.482 1.00 97.69 86 ILE A C 1
ATOM 670 O O . ILE A 1 86 ? -7.058 0.699 4.789 1.00 97.69 86 ILE A O 1
ATOM 674 N N . VAL A 1 87 ? -5.742 2.506 5.008 1.00 98.00 87 VAL A N 1
ATOM 675 C CA . VAL A 1 87 ? -6.634 3.197 5.962 1.00 98.00 87 VAL A CA 1
ATOM 676 C C . VAL A 1 87 ? -8.025 3.401 5.360 1.00 98.00 87 VAL A C 1
ATOM 678 O O . VAL A 1 87 ? -9.030 3.062 5.989 1.00 98.00 87 VAL A O 1
ATOM 681 N N . TYR A 1 88 ? -8.089 3.873 4.112 1.00 98.06 88 TYR A N 1
ATOM 682 C CA . TYR A 1 88 ? -9.345 3.993 3.372 1.00 98.06 88 TYR A CA 1
ATOM 683 C C . TYR A 1 88 ? -10.065 2.642 3.250 1.00 98.06 88 TYR A C 1
ATOM 685 O O . TYR A 1 88 ? -11.233 2.538 3.621 1.00 98.06 88 TYR A O 1
ATOM 693 N N . LEU A 1 89 ? -9.374 1.590 2.794 1.00 97.88 89 LEU A N 1
ATOM 694 C CA . LEU A 1 89 ? -9.957 0.253 2.649 1.00 97.88 89 LEU A CA 1
ATOM 695 C C . LEU A 1 89 ? -10.513 -0.271 3.975 1.00 97.88 89 LEU A C 1
ATOM 697 O O . LEU A 1 89 ? -11.623 -0.786 4.005 1.00 97.88 89 LEU A O 1
ATOM 701 N N . ILE A 1 90 ? -9.780 -0.129 5.079 1.00 98.06 90 ILE A N 1
ATOM 702 C CA . ILE A 1 90 ? -10.216 -0.601 6.397 1.00 98.06 90 ILE A CA 1
ATOM 703 C C . ILE A 1 90 ? -11.451 0.161 6.888 1.00 98.06 90 ILE A C 1
ATOM 705 O O . ILE A 1 90 ? -12.395 -0.461 7.386 1.00 98.06 90 ILE A O 1
ATOM 709 N N . ARG A 1 91 ? -11.498 1.483 6.699 1.00 97.81 91 ARG A N 1
ATOM 710 C CA . ARG A 1 91 ? -12.698 2.273 6.996 1.00 97.81 91 ARG A CA 1
ATOM 711 C C . ARG A 1 91 ? -13.900 1.763 6.200 1.00 97.81 91 ARG A C 1
ATOM 713 O O . ARG A 1 91 ? -14.959 1.514 6.768 1.00 97.81 91 ARG A O 1
ATOM 720 N N . GLU A 1 92 ? -13.730 1.553 4.903 1.00 97.88 92 GLU A N 1
ATOM 721 C CA . GLU A 1 92 ? -14.791 1.060 4.025 1.00 97.88 92 GLU A CA 1
ATOM 722 C C . GLU A 1 92 ? -15.236 -0.366 4.373 1.00 97.88 92 GLU A C 1
ATOM 724 O O . GLU A 1 92 ? -16.431 -0.660 4.393 1.00 97.88 92 GLU A O 1
ATOM 729 N N . ILE A 1 93 ? -14.295 -1.240 4.735 1.00 97.62 93 ILE A N 1
ATOM 730 C CA . ILE A 1 93 ? -14.590 -2.598 5.194 1.00 97.62 93 ILE A CA 1
ATOM 731 C C . ILE A 1 93 ? -15.412 -2.560 6.483 1.00 97.62 93 ILE A C 1
ATOM 733 O O . ILE A 1 93 ? -16.432 -3.233 6.571 1.00 97.62 93 ILE A O 1
ATOM 737 N N . THR A 1 94 ? -15.017 -1.771 7.484 1.00 97.31 94 THR A N 1
ATOM 738 C CA . THR A 1 94 ? -15.779 -1.688 8.747 1.00 97.31 94 THR A CA 1
ATOM 739 C C . THR A 1 94 ? -17.149 -1.034 8.566 1.00 97.31 94 THR A C 1
ATOM 741 O O . THR A 1 94 ? -18.066 -1.325 9.330 1.00 97.31 94 THR A O 1
ATOM 744 N N . ARG A 1 95 ? -17.319 -0.189 7.541 1.00 96.88 95 ARG A N 1
ATOM 745 C CA . ARG A 1 95 ? -18.614 0.379 7.148 1.00 96.88 95 ARG A CA 1
ATOM 746 C C . ARG A 1 95 ? -19.547 -0.667 6.540 1.00 96.88 95 ARG A C 1
ATOM 748 O O . ARG A 1 95 ? -20.720 -0.717 6.893 1.00 96.88 95 ARG A O 1
ATOM 755 N N . GLU A 1 96 ? -19.037 -1.491 5.629 1.00 96.69 96 GLU A N 1
ATOM 756 C CA . GLU A 1 96 ? -19.835 -2.507 4.930 1.00 96.69 96 GLU A CA 1
ATOM 757 C C . GLU A 1 96 ? -20.063 -3.773 5.772 1.00 96.69 96 GLU A C 1
ATOM 759 O O . GLU A 1 96 ? -21.086 -4.445 5.644 1.00 96.69 96 GLU A O 1
ATOM 764 N N . PHE A 1 97 ? -19.141 -4.068 6.689 1.00 95.38 97 PHE A N 1
ATOM 765 C CA . PHE A 1 97 ? -19.206 -5.189 7.619 1.00 95.38 97 PHE A CA 1
ATOM 766 C C . PHE A 1 97 ? -19.251 -4.657 9.063 1.00 95.38 97 PHE A C 1
ATOM 768 O O . PHE A 1 97 ? -18.253 -4.747 9.779 1.00 95.38 97 PHE A O 1
ATOM 775 N N . PRO A 1 98 ? -20.403 -4.137 9.536 1.00 92.19 98 PRO A N 1
ATOM 776 C CA . PRO A 1 98 ? -20.515 -3.439 10.824 1.00 92.19 98 PRO A CA 1
ATOM 777 C C . PRO A 1 98 ? -20.267 -4.329 12.050 1.00 92.19 98 PRO A C 1
ATOM 779 O O . PRO A 1 98 ? -20.104 -3.821 13.153 1.00 92.19 98 PRO A O 1
ATOM 782 N N . GLY A 1 99 ? -20.223 -5.654 11.875 1.00 93.69 99 GLY A N 1
ATOM 783 C CA . GLY A 1 99 ? -19.790 -6.599 12.909 1.00 93.69 99 GLY A CA 1
ATOM 784 C C . GLY A 1 99 ? -18.269 -6.671 13.091 1.00 93.69 99 GLY A C 1
ATOM 785 O O . GLY A 1 99 ? -17.807 -7.471 13.903 1.00 93.69 99 GLY A O 1
ATOM 786 N N . LEU A 1 100 ? -17.492 -5.892 12.330 1.00 96.56 100 LEU A N 1
ATOM 787 C CA . LEU A 1 100 ? -16.037 -5.837 12.414 1.00 96.56 100 LEU A CA 1
ATOM 788 C C . LEU A 1 100 ? -15.567 -4.506 13.001 1.00 96.56 100 LEU A C 1
ATOM 790 O O . LEU A 1 100 ? -15.956 -3.436 12.535 1.00 96.56 100 LEU A O 1
ATOM 794 N N . ALA A 1 101 ? -14.663 -4.593 13.971 1.00 97.31 101 ALA A N 1
ATOM 795 C CA . ALA A 1 101 ? -13.855 -3.476 14.440 1.00 97.31 101 ALA A CA 1
ATOM 796 C C . ALA A 1 101 ? -12.415 -3.691 13.974 1.00 97.31 101 ALA A C 1
ATOM 798 O O . ALA A 1 101 ? -11.906 -4.811 14.031 1.00 97.31 101 ALA A O 1
ATOM 799 N N . ALA A 1 102 ? -11.755 -2.646 13.498 1.00 97.62 102 ALA A N 1
ATOM 800 C CA . ALA A 1 102 ? -10.430 -2.746 12.918 1.00 97.62 102 ALA A CA 1
ATOM 801 C C . ALA A 1 102 ? -9.434 -1.822 13.603 1.00 97.62 102 ALA A C 1
ATOM 803 O O . ALA A 1 102 ? -9.744 -0.677 13.914 1.00 97.62 102 ALA A O 1
ATOM 804 N N . ARG A 1 103 ? -8.218 -2.326 13.778 1.00 96.69 103 ARG A N 1
ATOM 805 C CA . ARG A 1 103 ? -7.054 -1.578 14.239 1.00 96.69 103 ARG A CA 1
ATOM 806 C C . ARG A 1 103 ? -6.016 -1.532 13.126 1.00 96.69 103 ARG A C 1
ATOM 808 O O . ARG A 1 103 ? -5.860 -2.519 12.398 1.00 96.69 103 ARG A O 1
ATOM 815 N N . ILE A 1 104 ? -5.327 -0.404 13.008 1.00 96.31 104 ILE A N 1
ATOM 816 C CA . ILE A 1 104 ? -4.250 -0.191 12.043 1.00 96.31 104 ILE A CA 1
ATOM 817 C C . ILE A 1 104 ? -3.078 0.427 12.800 1.00 96.31 104 ILE A C 1
ATOM 819 O O . ILE A 1 104 ? -3.274 1.427 13.479 1.00 96.31 104 ILE A O 1
ATOM 823 N N . ASP A 1 105 ? -1.904 -0.185 12.700 1.00 94.31 105 ASP A N 1
ATOM 824 C CA . ASP A 1 105 ? -0.681 0.238 13.382 1.00 94.31 105 ASP A CA 1
ATOM 825 C C . ASP A 1 105 ? 0.537 0.089 12.462 1.00 94.31 105 ASP A C 1
ATOM 827 O O . ASP A 1 105 ? 0.571 -0.823 11.633 1.00 94.31 105 ASP A O 1
ATOM 831 N N . ASP A 1 106 ? 1.531 0.958 12.609 1.00 92.94 106 ASP A N 1
ATOM 832 C CA . ASP A 1 106 ? 2.825 0.902 11.913 1.00 92.94 106 ASP A CA 1
ATOM 833 C C . ASP A 1 106 ? 3.989 0.792 12.925 1.00 92.94 106 ASP A C 1
ATOM 835 O O . ASP A 1 106 ? 3.788 0.419 14.088 1.00 92.94 106 ASP A O 1
ATOM 839 N N . ASN A 1 107 ? 5.228 1.053 12.500 1.00 87.25 107 ASN A N 1
ATOM 840 C CA . ASN A 1 107 ? 6.395 1.060 13.391 1.00 87.25 107 ASN A CA 1
ATOM 841 C C . ASN A 1 107 ? 6.354 2.160 14.465 1.00 87.25 107 ASN A C 1
ATOM 843 O O . ASN A 1 107 ? 6.967 1.966 15.516 1.00 87.25 107 ASN A O 1
ATOM 847 N N . ASP A 1 108 ? 5.631 3.256 14.232 1.00 85.19 108 ASP A N 1
ATOM 848 C CA . ASP A 1 108 ? 5.438 4.348 15.192 1.00 85.19 108 ASP A CA 1
ATOM 849 C C . ASP A 1 108 ? 4.251 4.076 16.140 1.00 85.19 108 ASP A C 1
ATOM 851 O O . ASP A 1 108 ? 4.048 4.776 17.136 1.00 85.19 108 ASP A O 1
ATOM 855 N N . GLY A 1 109 ? 3.489 3.008 15.885 1.00 87.44 109 GLY A N 1
ATOM 856 C CA . GLY A 1 109 ? 2.360 2.568 16.693 1.00 87.44 109 GLY A CA 1
ATOM 857 C C . GLY A 1 109 ? 1.044 3.098 16.136 1.00 87.44 109 GLY A C 1
ATOM 858 O O . GLY A 1 109 ? 0.541 2.586 15.141 1.00 87.44 109 GLY A O 1
ATOM 859 N N . GLU A 1 110 ? 0.444 4.081 16.806 1.00 90.44 110 GLU A N 1
ATOM 860 C CA . GLU A 1 110 ? -0.852 4.657 16.421 1.00 90.44 110 GLU A CA 1
ATOM 861 C C . GLU A 1 110 ? -0.664 5.887 15.513 1.00 90.44 110 GLU A C 1
ATOM 863 O O . GLU A 1 110 ? -0.997 7.014 15.884 1.00 90.44 110 GLU A O 1
ATOM 868 N N . PHE A 1 111 ? -0.134 5.688 14.302 1.00 93.19 111 PHE A N 1
ATOM 869 C CA . PHE A 1 111 ? 0.182 6.782 13.366 1.00 93.19 111 PHE A CA 1
ATOM 870 C C . PHE A 1 111 ? -1.023 7.648 12.962 1.00 93.19 111 PHE A C 1
ATOM 872 O O . PHE A 1 111 ? -0.870 8.821 12.625 1.00 93.19 111 PHE A O 1
ATOM 879 N N . LEU A 1 112 ? -2.249 7.118 13.059 1.00 95.12 112 LEU A N 1
ATOM 880 C CA . LEU A 1 112 ? -3.473 7.901 12.850 1.00 95.12 112 LEU A CA 1
ATOM 881 C C . LEU A 1 112 ? -3.577 9.079 13.830 1.00 95.12 112 LEU A C 1
ATOM 883 O O . LEU A 1 112 ? -4.128 10.122 13.481 1.00 95.12 112 LEU A O 1
ATOM 887 N N . LEU A 1 113 ? -3.043 8.921 15.046 1.00 94.38 113 LEU A N 1
ATOM 888 C CA . LEU A 1 113 ? -3.018 9.974 16.056 1.00 94.38 113 LEU A CA 1
ATOM 889 C C . LEU A 1 113 ? -1.991 11.060 15.724 1.00 94.38 113 LEU A C 1
ATOM 891 O O . LEU A 1 113 ? -2.215 12.211 16.083 1.00 94.38 113 LEU A O 1
ATOM 895 N N . ILE A 1 114 ? -0.917 10.736 14.995 1.00 92.75 114 ILE A N 1
ATOM 896 C CA . ILE A 1 114 ? 0.075 11.727 14.552 1.00 92.75 114 ILE A CA 1
ATOM 897 C C . ILE A 1 114 ? -0.586 12.750 13.622 1.00 92.75 114 ILE A C 1
ATOM 899 O O . ILE A 1 114 ? -0.405 13.951 13.799 1.00 92.75 114 ILE A O 1
ATOM 903 N N . GLU A 1 115 ? -1.426 12.303 12.685 1.00 94.00 115 GLU A N 1
ATOM 904 C CA . GLU A 1 115 ? -2.132 13.224 11.780 1.00 94.00 115 GLU A CA 1
ATOM 905 C C . GLU A 1 115 ? -3.176 14.099 12.484 1.00 94.00 115 GLU A C 1
ATOM 907 O O . GLU A 1 115 ? -3.554 15.153 11.974 1.00 94.00 115 GLU A O 1
ATOM 912 N N . ALA A 1 116 ? -3.650 13.673 13.655 1.00 94.00 116 ALA A N 1
ATOM 913 C CA . ALA A 1 116 ? -4.615 14.406 14.465 1.00 94.00 116 ALA A CA 1
ATOM 914 C C . ALA A 1 116 ? -3.990 15.069 15.705 1.00 94.00 116 ALA A C 1
ATOM 916 O O . ALA A 1 116 ? -4.742 15.497 16.582 1.00 94.00 116 ALA A O 1
ATOM 917 N N . ALA A 1 117 ? -2.655 15.166 15.780 1.00 93.06 117 ALA A N 1
ATOM 918 C CA . ALA A 1 117 ? -1.911 15.553 16.983 1.00 93.06 117 ALA A CA 1
ATOM 919 C C . ALA A 1 117 ? -2.412 16.858 17.629 1.00 93.06 117 ALA A C 1
ATOM 921 O O . ALA A 1 117 ? -2.591 16.911 18.845 1.00 93.06 117 ALA A O 1
ATOM 922 N N . ASP A 1 118 ? -2.724 17.874 16.819 1.00 93.44 118 ASP A N 1
ATOM 923 C CA . ASP A 1 118 ? -3.196 19.189 17.286 1.00 93.44 118 ASP A CA 1
ATOM 924 C C . ASP A 1 118 ? -4.579 19.154 17.961 1.00 93.44 118 ASP A C 1
ATOM 926 O O . ASP A 1 118 ? -4.980 20.106 18.633 1.00 93.44 118 ASP A O 1
ATOM 930 N N . PHE A 1 119 ? -5.329 18.068 17.771 1.00 95.19 119 PHE A N 1
ATOM 931 C CA . PHE A 1 119 ? -6.705 17.912 18.239 1.00 95.19 119 PHE A CA 1
ATOM 932 C C . PHE A 1 119 ? -6.864 16.814 19.291 1.00 95.19 119 PHE A C 1
ATOM 934 O O . PHE A 1 119 ? -7.984 16.572 19.749 1.00 95.19 119 PHE A O 1
ATOM 941 N N . LEU A 1 120 ? -5.778 16.127 19.655 1.00 93.75 120 LEU A N 1
ATOM 942 C CA . LEU A 1 120 ? -5.839 15.042 20.625 1.00 93.75 120 LEU A CA 1
ATOM 943 C C . LEU A 1 120 ? -6.163 15.576 22.026 1.00 93.75 120 LEU A C 1
ATOM 945 O O . LEU A 1 120 ? -5.697 16.649 22.423 1.00 93.75 120 LEU A O 1
ATOM 949 N N . PRO A 1 121 ? -6.947 14.827 22.817 1.00 90.88 121 PRO A N 1
ATOM 950 C CA . PRO A 1 121 ? -7.153 15.180 24.208 1.00 90.88 121 PRO A CA 1
ATOM 951 C C . PRO A 1 121 ? -5.837 15.039 24.985 1.00 90.88 121 PRO A C 1
ATOM 953 O O . PRO A 1 121 ? -5.067 14.113 24.752 1.00 90.88 121 PRO A O 1
ATOM 956 N N . LYS A 1 122 ? -5.601 15.927 25.960 1.00 89.12 122 LYS A N 1
ATOM 957 C CA . LYS A 1 122 ? -4.338 15.996 26.727 1.00 89.12 122 LYS A CA 1
ATOM 958 C C . LYS A 1 122 ? -3.954 14.698 27.441 1.00 89.12 122 LYS A C 1
ATOM 960 O O . LYS A 1 122 ? -2.785 14.505 27.752 1.00 89.12 122 LYS A O 1
ATOM 965 N N . TRP A 1 123 ? -4.937 13.852 27.748 1.00 89.50 123 TRP A N 1
ATOM 966 C CA . TRP A 1 123 ? -4.699 12.574 28.405 1.00 89.50 123 TRP A CA 1
ATOM 967 C C . TRP A 1 123 ? -4.114 11.529 27.450 1.00 89.50 123 TRP A C 1
ATOM 969 O O . TRP A 1 123 ? -3.458 10.611 27.924 1.00 89.50 123 TRP A O 1
ATOM 979 N N . LEU A 1 124 ? -4.334 11.638 26.135 1.00 89.69 124 LEU A N 1
ATOM 980 C CA . LEU A 1 124 ? -3.920 10.630 25.161 1.00 89.69 124 LEU A CA 1
ATOM 981 C C . LEU A 1 124 ? -2.484 10.894 24.708 1.00 89.69 124 LEU A C 1
ATOM 983 O O . LEU A 1 124 ? -2.178 11.945 24.149 1.00 89.69 124 LEU A O 1
ATOM 987 N N . ASN A 1 125 ? -1.610 9.920 24.931 1.00 86.44 125 ASN A N 1
ATOM 988 C CA . ASN A 1 125 ? -0.194 9.994 24.601 1.00 86.44 125 ASN A CA 1
ATOM 989 C C . ASN A 1 125 ? 0.303 8.653 24.018 1.00 86.44 125 ASN A C 1
ATOM 991 O O . ASN A 1 125 ? -0.413 7.649 24.070 1.00 86.44 125 ASN A O 1
ATOM 995 N N . PRO A 1 126 ? 1.520 8.602 23.443 1.00 86.19 126 PRO A N 1
ATOM 996 C CA . PRO A 1 126 ? 2.039 7.374 22.841 1.00 86.19 126 PRO A CA 1
ATOM 997 C C . PRO A 1 126 ? 2.094 6.181 23.807 1.00 86.19 126 PRO A C 1
ATOM 999 O O . PRO A 1 126 ? 1.851 5.052 23.386 1.00 86.19 126 PRO A O 1
ATOM 1002 N N . GLU A 1 127 ? 2.345 6.423 25.096 1.00 84.56 127 GLU A N 1
ATOM 1003 C CA . GLU A 1 127 ? 2.501 5.381 26.119 1.00 84.56 127 GLU A CA 1
ATOM 1004 C C . GLU A 1 127 ? 1.168 4.716 26.496 1.00 84.56 127 GLU A C 1
ATOM 1006 O O . GLU A 1 127 ? 1.142 3.520 26.782 1.00 84.56 127 GLU A O 1
ATOM 1011 N N . ASN A 1 128 ? 0.052 5.453 26.438 1.00 87.19 128 ASN A N 1
ATOM 1012 C CA . ASN A 1 128 ? -1.268 4.955 26.838 1.00 87.19 128 ASN A CA 1
ATOM 1013 C C . ASN A 1 128 ? -2.254 4.722 25.682 1.00 87.19 128 ASN A C 1
ATOM 1015 O O . ASN A 1 128 ? -3.376 4.274 25.924 1.00 87.19 128 ASN A O 1
ATOM 1019 N N . SER A 1 129 ? -1.846 4.991 24.440 1.00 88.56 129 SER A N 1
ATOM 1020 C CA . SER A 1 129 ? -2.680 4.855 23.235 1.00 88.56 129 SER A CA 1
ATOM 1021 C C . SER A 1 129 ? -3.017 3.408 22.845 1.00 88.56 129 SER A C 1
ATOM 1023 O O . SER A 1 129 ? -3.890 3.175 22.001 1.00 88.56 129 SER A O 1
ATOM 1025 N N . ASP A 1 130 ? -2.352 2.419 23.452 1.00 89.25 130 ASP A N 1
ATOM 1026 C CA . ASP A 1 130 ? -2.483 1.033 23.023 1.00 89.25 130 ASP A CA 1
ATOM 1027 C C . ASP A 1 130 ? -3.905 0.481 23.187 1.00 89.25 130 ASP A C 1
ATOM 1029 O O . ASP A 1 130 ? -4.531 0.613 24.235 1.00 89.25 130 ASP A O 1
ATOM 1033 N N . ASN A 1 131 ? -4.395 -0.190 22.140 1.00 92.06 131 ASN A N 1
ATOM 1034 C CA . ASN A 1 131 ? -5.730 -0.791 22.072 1.00 92.06 131 ASN A CA 1
ATOM 1035 C C . ASN A 1 131 ? -6.873 0.198 22.374 1.00 92.06 131 ASN A C 1
ATOM 1037 O O . ASN A 1 131 ? -7.911 -0.211 22.895 1.00 92.06 131 ASN A O 1
ATOM 1041 N N . ARG A 1 132 ? -6.713 1.484 22.030 1.00 94.12 132 ARG A N 1
ATOM 1042 C CA . ARG A 1 132 ? -7.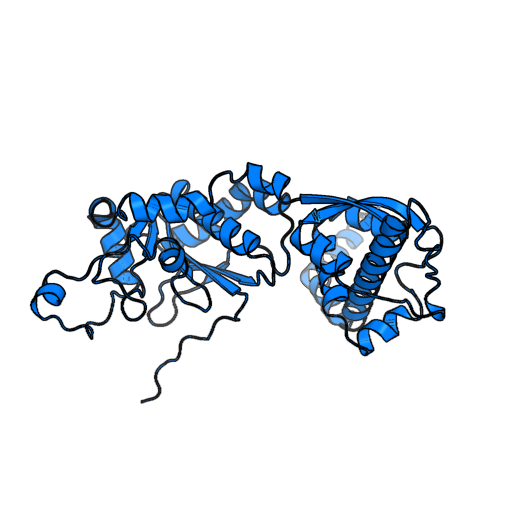772 2.501 22.183 1.00 94.12 132 ARG A CA 1
ATOM 1043 C C . ARG A 1 132 ? -8.342 3.012 20.870 1.00 94.12 132 ARG A C 1
ATOM 1045 O O . ARG A 1 132 ? -9.467 3.501 20.871 1.00 94.12 132 ARG A O 1
ATOM 1052 N N . VAL A 1 133 ? -7.598 2.899 19.774 1.00 95.94 133 VAL A N 1
ATOM 1053 C CA . VAL A 1 133 ? -7.965 3.473 18.475 1.00 95.94 133 VAL A CA 1
ATOM 1054 C C . VAL A 1 133 ? -8.506 2.386 17.552 1.00 95.94 133 VAL A C 1
ATOM 1056 O O . VAL A 1 133 ? -7.819 1.408 17.249 1.00 95.94 133 VAL A O 1
ATOM 1059 N N . PHE A 1 134 ? -9.749 2.549 17.098 1.00 97.56 134 PHE A N 1
ATOM 1060 C CA . PHE A 1 134 ? -10.400 1.589 16.206 1.00 97.56 134 PHE A CA 1
ATOM 1061 C C . PHE A 1 134 ? -11.232 2.277 15.130 1.00 97.56 134 PHE A C 1
ATOM 1063 O O . PHE A 1 134 ? -11.936 3.247 15.390 1.00 97.56 134 PHE A O 1
ATOM 1070 N N . PHE A 1 135 ? -11.247 1.700 13.934 1.00 98.00 135 PHE A N 1
ATOM 1071 C CA . PHE A 1 135 ? -12.349 1.886 13.000 1.00 98.00 135 PHE A CA 1
ATOM 1072 C C . PHE A 1 135 ? -13.472 0.909 13.343 1.00 98.00 135 PHE A C 1
ATOM 1074 O O . PHE A 1 135 ? -13.254 -0.300 13.414 1.00 98.00 135 PHE A O 1
ATOM 1081 N N . TYR A 1 136 ? -14.686 1.412 13.530 1.00 97.69 136 TYR A N 1
ATOM 1082 C CA . TYR A 1 136 ? -15.872 0.598 13.776 1.00 97.69 136 TYR A CA 1
ATOM 1083 C C . TYR A 1 136 ? -17.072 1.240 13.085 1.00 97.69 136 TYR A C 1
ATOM 1085 O O . TYR A 1 136 ? -17.260 2.451 13.170 1.00 97.69 136 TYR A O 1
ATOM 1093 N N . LYS A 1 137 ? -17.857 0.448 12.343 1.00 96.12 137 LYS A N 1
ATOM 1094 C CA . LYS A 1 137 ? -18.993 0.942 11.537 1.00 96.12 137 LYS A CA 1
ATOM 1095 C C . LYS A 1 137 ? -18.625 2.101 10.585 1.00 96.12 137 LYS A C 1
ATOM 1097 O O . LYS A 1 137 ? -19.453 2.957 10.296 1.00 96.12 137 LYS A O 1
ATOM 1102 N N . GLY A 1 138 ? -17.385 2.130 10.086 1.00 96.38 138 GLY A N 1
ATOM 1103 C CA . GLY A 1 138 ? -16.890 3.179 9.187 1.00 96.38 138 GLY A CA 1
ATOM 1104 C C . GLY A 1 138 ? -16.439 4.473 9.867 1.00 96.38 138 GLY A C 1
ATOM 1105 O O . GLY A 1 138 ? -16.036 5.405 9.169 1.00 96.38 138 GLY A O 1
ATOM 1106 N N . GLU A 1 139 ? -16.468 4.526 11.198 1.00 97.38 139 GLU A N 1
ATOM 1107 C CA . GLU A 1 139 ? -16.082 5.695 11.982 1.00 97.38 139 GLU A CA 1
ATOM 1108 C C . GLU A 1 139 ? -14.885 5.409 12.893 1.00 97.38 139 GLU A C 1
ATOM 1110 O O . GLU A 1 139 ? -14.715 4.295 13.399 1.00 97.38 139 GLU A O 1
ATOM 1115 N N . LEU A 1 140 ? -14.048 6.423 13.103 1.00 97.75 140 LEU A N 1
ATOM 1116 C CA . LEU A 1 140 ? -12.917 6.370 14.020 1.00 97.75 140 LEU A CA 1
ATOM 1117 C C . LEU A 1 140 ? -13.403 6.554 15.462 1.00 97.75 140 LEU A C 1
ATOM 1119 O O . LEU A 1 140 ? -14.086 7.529 15.780 1.00 97.75 140 LEU A O 1
ATOM 1123 N N . HIS A 1 141 ? -13.015 5.623 16.322 1.00 97.38 141 HIS A N 1
ATOM 1124 C CA . HIS A 1 141 ? -13.338 5.592 17.738 1.00 97.38 141 HIS A CA 1
ATOM 1125 C C . HIS A 1 141 ? -12.057 5.630 18.575 1.00 97.38 141 HIS A C 1
ATOM 1127 O O . HIS A 1 141 ? -11.063 4.992 18.216 1.00 97.38 141 HIS A O 1
ATOM 1133 N N . ILE A 1 142 ? -12.097 6.360 19.690 1.00 96.00 142 ILE A N 1
ATOM 1134 C CA . ILE A 1 142 ? -11.027 6.455 20.685 1.00 96.00 142 ILE A CA 1
ATOM 1135 C C . ILE A 1 142 ? -11.630 6.142 22.055 1.00 96.00 142 ILE A C 1
ATOM 1137 O O . ILE A 1 142 ? -12.496 6.866 22.541 1.00 96.00 142 ILE A O 1
ATOM 1141 N N . ILE A 1 143 ? -11.168 5.060 22.679 1.00 94.12 143 ILE A N 1
ATOM 1142 C CA . ILE A 1 143 ? -11.646 4.624 23.995 1.00 94.12 143 ILE A CA 1
ATOM 1143 C C . ILE A 1 143 ? -10.954 5.458 25.096 1.00 94.12 143 ILE A C 1
ATOM 1145 O O . ILE A 1 143 ? -9.721 5.387 25.205 1.00 94.12 143 ILE A O 1
ATOM 1149 N N . PRO A 1 144 ? -11.701 6.224 25.918 1.00 89.44 144 PRO A N 1
ATOM 1150 C CA . PRO A 1 144 ? -11.150 7.064 26.982 1.00 89.44 144 PRO A CA 1
ATOM 1151 C C . PRO A 1 144 ? -10.600 6.239 28.153 1.00 89.44 144 PRO A C 1
ATOM 1153 O O . PRO A 1 144 ? -10.761 5.015 28.211 1.00 89.44 144 PRO A O 1
ATOM 1156 N N . LEU A 1 145 ? -9.909 6.905 29.080 1.00 84.25 145 LEU A N 1
ATOM 1157 C CA . LEU A 1 145 ? -9.528 6.315 30.366 1.00 84.25 145 LEU A CA 1
ATOM 1158 C C . LEU A 1 145 ? -10.784 5.904 31.155 1.00 84.25 145 LEU A C 1
ATOM 1160 O O . LEU A 1 145 ? -11.856 6.479 30.970 1.00 84.25 145 LEU A O 1
ATOM 1164 N N . SER A 1 146 ? -10.668 4.881 32.001 1.00 70.81 146 SER A N 1
ATOM 1165 C CA . SER A 1 146 ? -11.751 4.519 32.921 1.00 70.81 146 SER A CA 1
ATOM 1166 C C . SER A 1 146 ? -11.971 5.669 33.908 1.00 70.81 146 SER A C 1
ATOM 1168 O O . SER A 1 146 ? -10.997 6.278 34.337 1.00 70.81 146 SER A O 1
ATOM 1170 N N . GLU A 1 147 ? -13.203 5.913 34.367 1.00 58.38 147 GLU A N 1
ATOM 1171 C CA . GLU A 1 147 ? -13.474 6.902 35.437 1.00 58.38 147 GLU A CA 1
ATOM 1172 C C . GLU A 1 147 ? -12.650 6.633 36.715 1.00 58.38 147 GLU A C 1
ATOM 1174 O O . GLU A 1 147 ? -12.320 7.550 37.462 1.00 58.38 147 GLU A O 1
ATOM 1179 N N . THR A 1 148 ? -12.282 5.369 36.947 1.00 50.75 148 THR A N 1
ATOM 1180 C CA . THR A 1 148 ? -11.408 4.928 38.044 1.00 50.75 148 THR A CA 1
ATOM 1181 C C . THR A 1 148 ? -9.951 5.372 37.854 1.00 50.75 148 THR A C 1
ATOM 1183 O O . THR A 1 148 ? -9.290 5.701 38.830 1.00 50.75 148 THR A O 1
ATOM 1186 N N . ASP A 1 149 ? -9.477 5.462 36.607 1.00 51.59 149 ASP A N 1
ATOM 1187 C CA . ASP A 1 149 ? -8.109 5.879 36.262 1.00 51.59 149 ASP A CA 1
ATOM 1188 C C . ASP A 1 149 ? -7.969 7.415 36.235 1.00 51.59 149 ASP A C 1
ATOM 1190 O O . ASP A 1 149 ? -6.885 7.956 36.457 1.00 51.59 149 ASP A O 1
ATOM 1194 N N . GLU A 1 150 ? -9.068 8.141 35.987 1.00 49.59 150 GLU A N 1
ATOM 1195 C CA . GLU A 1 150 ? -9.093 9.612 36.010 1.00 49.59 150 GLU A CA 1
ATOM 1196 C C . GLU A 1 150 ? -8.908 10.192 37.422 1.00 49.59 150 GLU A C 1
ATOM 1198 O O . GLU A 1 150 ? -8.402 11.304 37.570 1.00 49.59 150 GLU A O 1
ATOM 1203 N N . GLN A 1 151 ? -9.303 9.450 38.461 1.00 45.94 151 GLN A N 1
ATOM 1204 C CA . GLN A 1 151 ? -9.243 9.902 39.857 1.00 45.94 151 GLN A CA 1
ATOM 1205 C C . GLN A 1 151 ? -7.884 9.649 40.517 1.00 45.94 151 GLN A C 1
ATOM 1207 O O . GLN A 1 151 ? -7.523 10.370 41.447 1.00 45.94 151 GLN A O 1
ATOM 1212 N N . GLU A 1 152 ? -7.112 8.678 40.024 1.00 47.09 152 GLU A N 1
ATOM 1213 C CA . GLU A 1 152 ? -5.809 8.325 40.600 1.00 47.09 152 GLU A CA 1
ATOM 1214 C C . GLU A 1 152 ? -4.620 8.957 39.856 1.00 47.09 152 GLU A C 1
ATOM 1216 O O . GLU A 1 152 ? -3.506 8.917 40.372 1.00 47.09 152 GLU A O 1
ATOM 1221 N N . CYS A 1 153 ? -4.829 9.616 38.701 1.00 45.28 153 CYS A N 1
ATOM 1222 C CA . CYS A 1 153 ? -3.751 10.211 37.883 1.00 45.28 153 CYS A CA 1
ATOM 1223 C C . CYS A 1 153 ? -2.576 9.241 37.651 1.00 45.28 153 CYS A C 1
ATOM 1225 O O . CYS A 1 153 ? -1.436 9.663 37.435 1.00 45.28 153 CYS A O 1
ATOM 1227 N N . ASP A 1 154 ? -2.843 7.939 37.704 1.00 43.88 154 ASP A N 1
ATOM 1228 C CA . ASP A 1 154 ? -1.819 6.925 37.584 1.00 43.88 154 ASP A CA 1
ATOM 1229 C C . ASP A 1 154 ? -1.669 6.625 36.092 1.00 43.88 154 ASP A C 1
ATOM 1231 O O . ASP A 1 154 ? -2.363 5.800 35.500 1.00 43.88 154 ASP A O 1
ATOM 1235 N N . LEU A 1 155 ? -0.749 7.350 35.450 1.00 48.12 155 LEU A N 1
ATOM 1236 C CA . LEU A 1 155 ? -0.368 7.167 34.041 1.00 48.12 155 LEU A CA 1
ATOM 1237 C C . LEU A 1 155 ? 0.152 5.740 33.744 1.00 48.12 155 LEU A C 1
ATOM 1239 O O . LEU A 1 155 ? 0.441 5.417 32.594 1.00 48.12 155 LEU A O 1
ATOM 1243 N N . SER A 1 156 ? 0.270 4.902 34.780 1.00 44.94 156 SER A N 1
ATOM 1244 C CA . SER A 1 156 ? 0.683 3.501 34.769 1.00 44.94 156 SER A CA 1
ATOM 1245 C C . SER A 1 156 ? -0.471 2.494 34.616 1.00 44.94 156 SER A C 1
ATOM 1247 O O . SER A 1 156 ? -0.201 1.297 34.470 1.00 44.94 156 SER A O 1
ATOM 1249 N N . ALA A 1 157 ? -1.738 2.938 34.614 1.00 53.75 157 ALA A N 1
ATOM 1250 C CA . ALA A 1 157 ? -2.888 2.060 34.407 1.00 53.75 157 ALA A CA 1
ATOM 1251 C C . ALA A 1 157 ? -2.785 1.343 33.048 1.00 53.75 157 ALA A C 1
ATOM 1253 O O . ALA A 1 157 ? -2.771 1.966 31.980 1.00 53.75 157 ALA A O 1
ATOM 1254 N N . ALA A 1 158 ? -2.679 0.012 33.090 1.00 65.69 158 ALA A N 1
ATOM 1255 C CA . ALA A 1 158 ? -2.569 -0.813 31.895 1.00 65.69 158 ALA A CA 1
ATOM 1256 C C . ALA A 1 158 ? -3.773 -0.555 30.974 1.00 65.69 158 ALA A C 1
ATOM 1258 O O . ALA A 1 158 ? -4.924 -0.682 31.391 1.00 65.69 158 ALA A O 1
ATOM 1259 N N . GLY A 1 159 ? -3.505 -0.177 29.718 1.00 74.19 159 GLY A N 1
ATOM 1260 C CA . GLY A 1 159 ? -4.549 0.067 28.721 1.00 74.19 159 GLY A CA 1
ATOM 1261 C C . GLY A 1 159 ? -5.486 -1.138 28.544 1.00 74.19 159 GLY A C 1
ATOM 1262 O O . GLY A 1 159 ? -5.123 -2.267 28.892 1.00 74.19 159 GLY A O 1
ATOM 1263 N N . PRO A 1 160 ? -6.696 -0.934 27.992 1.00 88.81 160 PRO A N 1
ATOM 1264 C CA . PRO A 1 160 ? -7.652 -2.019 27.832 1.00 88.81 160 PRO A CA 1
ATOM 1265 C C . PRO A 1 160 ? -7.058 -3.147 26.982 1.00 88.81 160 PRO A C 1
ATOM 1267 O O . PRO A 1 160 ? -6.371 -2.928 25.982 1.00 88.81 160 PRO A O 1
ATOM 1270 N N . THR A 1 161 ? -7.370 -4.388 27.342 1.00 91.69 161 THR A N 1
ATOM 1271 C CA . THR A 1 161 ? -7.107 -5.525 26.452 1.00 91.69 161 THR A CA 1
ATOM 1272 C C . THR A 1 161 ? -7.957 -5.394 25.187 1.00 91.69 161 THR A C 1
ATOM 1274 O O . THR A 1 161 ? -9.037 -4.798 25.201 1.00 91.69 161 THR A O 1
ATOM 1277 N N . ILE A 1 162 ? -7.531 -6.020 24.085 1.00 93.19 162 ILE A N 1
ATOM 1278 C CA . ILE A 1 162 ? -8.313 -6.016 22.836 1.00 93.19 162 ILE A CA 1
ATOM 1279 C C . ILE A 1 162 ? -9.734 -6.560 23.081 1.00 93.19 162 ILE A C 1
ATOM 1281 O O . ILE A 1 162 ? -10.702 -6.001 22.578 1.00 93.19 162 ILE A O 1
ATOM 1285 N N . ALA A 1 163 ? -9.894 -7.611 23.890 1.00 91.88 163 ALA A N 1
ATOM 1286 C CA . ALA A 1 163 ? -11.210 -8.177 24.199 1.00 91.88 163 ALA A CA 1
ATOM 1287 C C . ALA A 1 163 ? -12.123 -7.199 24.967 1.00 91.88 163 ALA A C 1
ATOM 1289 O O . ALA A 1 163 ? -13.315 -7.091 24.658 1.00 91.88 163 ALA A O 1
ATOM 1290 N N . GLN A 1 164 ? -11.570 -6.457 25.934 1.00 92.44 164 GLN A N 1
ATOM 1291 C CA . GLN A 1 164 ? -12.299 -5.402 26.644 1.00 92.44 164 GLN A CA 1
ATOM 1292 C C . GLN A 1 164 ? -12.684 -4.270 25.690 1.00 92.44 164 GLN A C 1
ATOM 1294 O O . GLN A 1 164 ? -13.852 -3.889 25.649 1.00 92.44 164 GLN A O 1
ATOM 1299 N N . ALA A 1 165 ? -11.747 -3.801 24.860 1.00 93.88 165 ALA A N 1
ATOM 1300 C CA . ALA A 1 165 ? -11.998 -2.761 23.866 1.00 93.88 165 ALA A CA 1
ATOM 1301 C C . ALA A 1 165 ? -13.133 -3.142 22.897 1.00 93.88 165 ALA A C 1
ATOM 1303 O O . ALA A 1 165 ? -14.038 -2.348 22.650 1.00 93.88 165 ALA A O 1
ATOM 1304 N N . LEU A 1 166 ? -13.150 -4.385 22.407 1.00 94.38 166 LEU A N 1
ATOM 1305 C CA . LEU A 1 166 ? -14.213 -4.886 21.527 1.00 94.38 166 LEU A CA 1
ATOM 1306 C C . LEU A 1 166 ? -15.575 -4.987 22.226 1.00 94.38 166 LEU A C 1
ATOM 1308 O O . LEU A 1 166 ? -16.606 -4.780 21.586 1.00 94.38 166 LEU A O 1
ATOM 1312 N N . THR A 1 167 ? -15.589 -5.297 23.524 1.00 93.56 167 THR A N 1
ATOM 1313 C CA . THR A 1 167 ? -16.816 -5.332 24.336 1.00 93.56 167 THR A CA 1
ATOM 1314 C C . THR A 1 167 ? -17.363 -3.924 24.561 1.00 93.56 167 THR A C 1
ATOM 1316 O O . THR A 1 167 ? -18.560 -3.690 24.399 1.00 93.56 167 THR A O 1
ATOM 1319 N N . LEU A 1 168 ? -16.480 -2.970 24.865 1.00 93.44 168 LEU A N 1
ATOM 1320 C CA . LEU A 1 168 ? -16.816 -1.556 24.988 1.00 93.44 168 LEU A CA 1
ATOM 1321 C C . LEU A 1 168 ? -17.399 -1.022 23.672 1.00 93.44 168 LEU A C 1
ATOM 1323 O O . LEU A 1 168 ? -18.510 -0.497 23.671 1.00 93.44 168 LEU A O 1
ATOM 1327 N N . LEU A 1 169 ? -16.720 -1.238 22.542 1.00 93.69 169 LEU A N 1
ATOM 1328 C CA . LEU A 1 169 ? -17.199 -0.805 21.224 1.00 93.69 169 LEU A CA 1
ATOM 1329 C C . LEU A 1 169 ? -18.543 -1.436 20.840 1.00 93.69 169 LEU A C 1
ATOM 1331 O O . LEU A 1 169 ? -19.380 -0.770 20.238 1.00 93.69 169 LEU A O 1
ATOM 1335 N N . ALA A 1 170 ? -18.786 -2.701 21.186 1.00 92.12 170 ALA A N 1
ATOM 1336 C CA . ALA A 1 170 ? -20.064 -3.344 20.887 1.00 92.12 170 ALA A CA 1
ATOM 1337 C C . ALA A 1 170 ? -21.239 -2.716 21.657 1.00 92.12 170 ALA A C 1
ATOM 1339 O O . ALA A 1 170 ? -22.324 -2.580 21.092 1.00 92.12 170 ALA A O 1
ATOM 1340 N N . ASN A 1 171 ? -21.014 -2.312 22.911 1.00 91.12 171 ASN A N 1
ATOM 1341 C CA . ASN A 1 171 ? -22.070 -1.860 23.820 1.00 91.12 171 ASN A CA 1
ATOM 1342 C C . ASN A 1 171 ? -22.269 -0.337 23.834 1.00 91.12 171 ASN A C 1
ATOM 1344 O O . ASN A 1 171 ? -23.389 0.125 24.024 1.00 91.12 171 ASN A O 1
ATOM 1348 N N . ARG A 1 172 ? -21.187 0.436 23.678 1.00 90.38 172 ARG A N 1
ATOM 1349 C CA . ARG A 1 172 ? -21.137 1.889 23.929 1.00 90.38 172 ARG A CA 1
ATOM 1350 C C . 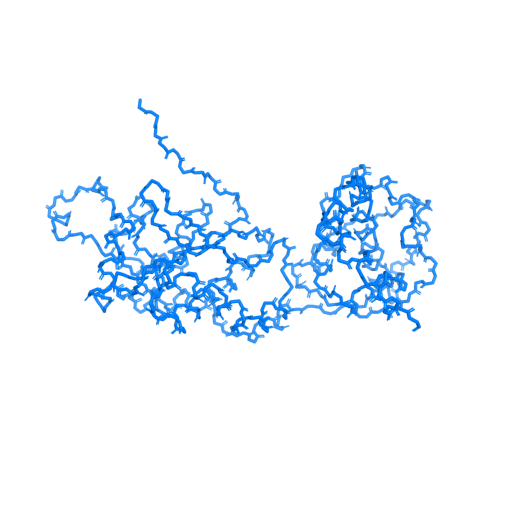ARG A 1 172 ? -20.416 2.652 22.807 1.00 90.38 172 ARG A C 1
ATOM 1352 O O . ARG A 1 172 ? -19.764 3.656 23.064 1.00 90.38 172 ARG A O 1
ATOM 1359 N N . SER A 1 173 ? -20.501 2.195 21.548 1.00 89.31 173 SER A N 1
ATOM 1360 C CA . SER A 1 173 ? -19.757 2.818 20.432 1.00 89.31 173 SER A CA 1
ATOM 1361 C C . SER A 1 173 ? -19.977 4.324 20.296 1.00 89.31 173 SER A C 1
ATOM 1363 O O . SER A 1 173 ? -19.041 5.042 19.978 1.00 89.31 173 SER A O 1
ATOM 1365 N N . GLU A 1 174 ? -21.193 4.812 20.547 1.00 90.31 174 GLU A N 1
ATOM 1366 C CA . GLU A 1 1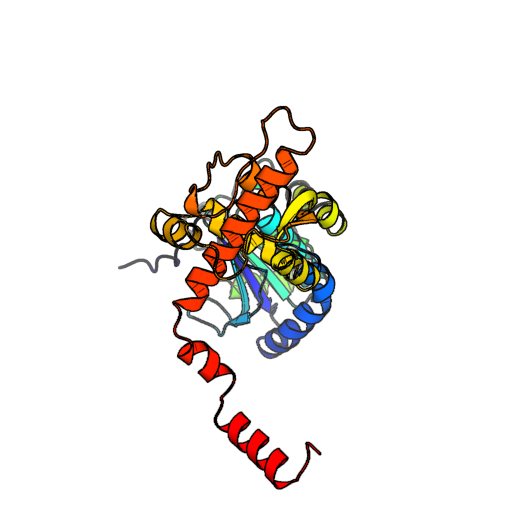74 ? -21.522 6.235 20.382 1.00 90.31 174 GLU A CA 1
ATOM 1367 C C . GLU A 1 174 ? -20.731 7.141 21.335 1.00 90.31 174 GLU A C 1
ATOM 1369 O O . GLU A 1 174 ? -20.398 8.266 20.977 1.00 90.31 174 GLU A O 1
ATOM 1374 N N . GLU A 1 175 ? -20.359 6.631 22.510 1.00 91.62 175 GLU A N 1
ATOM 1375 C CA . GLU A 1 175 ? -19.586 7.369 23.513 1.00 91.62 175 GLU A CA 1
ATOM 1376 C C . GLU A 1 175 ? -18.095 7.443 23.172 1.00 91.62 175 GLU A C 1
ATOM 1378 O O . GLU A 1 175 ? -17.387 8.333 23.635 1.00 91.62 175 GLU A O 1
ATOM 1383 N N . PHE A 1 176 ? -17.612 6.509 22.352 1.00 94.12 176 PHE A N 1
ATOM 1384 C CA . PHE A 1 176 ? -16.205 6.419 21.961 1.00 94.12 176 PHE A CA 1
ATOM 1385 C C . PHE A 1 176 ? -15.943 7.023 20.590 1.00 94.12 176 PHE A C 1
ATOM 1387 O O . PHE A 1 176 ? -14.838 6.892 20.069 1.00 94.12 176 PHE A O 1
ATOM 1394 N N . LEU A 1 177 ? -16.942 7.659 19.981 1.00 96.38 177 LEU A N 1
ATOM 1395 C CA . LEU A 1 177 ? -16.772 8.342 18.712 1.00 96.38 177 LEU A CA 1
ATOM 1396 C C . LEU A 1 177 ? -15.715 9.440 18.863 1.00 96.38 177 LEU A C 1
ATOM 1398 O O . LEU A 1 177 ? -15.843 10.328 19.706 1.00 96.38 177 LEU A O 1
ATOM 1402 N N . ALA A 1 178 ? -14.662 9.384 18.046 1.00 96.06 178 ALA A N 1
ATOM 1403 C CA . ALA A 1 178 ? -13.607 10.383 18.120 1.00 96.06 178 ALA A CA 1
ATOM 1404 C C . ALA A 1 178 ? -14.171 11.780 17.812 1.00 96.06 178 ALA A C 1
ATOM 1406 O O . ALA A 1 178 ? -15.045 11.940 16.953 1.00 96.06 178 ALA A O 1
ATOM 1407 N N . ALA A 1 179 ? -13.644 12.797 18.496 1.00 96.25 179 ALA A N 1
ATOM 1408 C CA . ALA A 1 179 ? -14.076 14.176 18.308 1.00 96.25 179 ALA A CA 1
ATOM 1409 C C . ALA A 1 179 ? -13.975 14.598 16.831 1.00 96.25 179 ALA A C 1
ATOM 1411 O O . ALA A 1 179 ? -13.057 14.195 16.111 1.00 96.25 179 ALA A O 1
ATOM 1412 N N . GLU A 1 180 ? -14.900 15.447 16.382 1.00 96.94 180 GLU A N 1
ATOM 1413 C CA . GLU A 1 180 ? -14.990 15.861 14.976 1.00 96.94 180 GLU A CA 1
ATOM 1414 C C . GLU A 1 180 ? -13.672 16.392 14.383 1.00 96.94 180 GLU A C 1
ATOM 1416 O O . GLU A 1 180 ? -13.336 15.988 13.266 1.00 96.94 180 GLU A O 1
ATOM 1421 N N . PRO A 1 181 ? -12.868 17.214 15.093 1.00 97.38 181 PRO A N 1
ATOM 1422 C CA . PRO A 1 181 ? -11.588 17.678 14.558 1.00 97.38 181 PRO A CA 1
ATOM 1423 C C . PRO A 1 181 ? -10.582 16.540 14.317 1.00 97.38 181 PRO A C 1
ATOM 1425 O O . PRO A 1 181 ? -9.897 16.541 13.295 1.00 97.38 181 PRO A O 1
ATOM 1428 N N . ILE A 1 182 ? -10.552 15.527 15.195 1.00 97.00 182 ILE A N 1
ATOM 1429 C CA . ILE A 1 182 ? -9.694 14.337 15.058 1.00 97.00 182 ILE A CA 1
ATOM 1430 C C . ILE A 1 182 ? -10.110 13.540 13.819 1.00 97.00 182 ILE A C 1
ATOM 1432 O O . ILE A 1 182 ? -9.283 13.233 12.958 1.00 97.00 182 ILE A O 1
ATOM 1436 N N . ARG A 1 183 ? -11.411 13.245 13.692 1.00 97.06 183 ARG A N 1
ATOM 1437 C CA . ARG A 1 183 ? -11.951 12.523 12.531 1.00 97.06 183 ARG A CA 1
ATOM 1438 C C . ARG A 1 183 ? -11.688 13.281 11.241 1.00 97.06 183 ARG A C 1
ATOM 1440 O O . ARG A 1 183 ? -11.213 12.691 10.279 1.00 97.06 183 ARG A O 1
ATOM 1447 N N . THR A 1 184 ? -11.917 14.591 11.232 1.00 97.06 184 THR A N 1
ATOM 1448 C CA . THR A 1 184 ? -11.671 15.449 10.068 1.00 97.06 184 THR A CA 1
ATOM 1449 C C . THR A 1 184 ? -10.209 15.399 9.630 1.00 97.06 184 THR A C 1
ATOM 1451 O O . THR A 1 184 ? -9.946 15.269 8.433 1.00 97.06 184 THR A O 1
ATOM 1454 N N . ALA A 1 185 ? -9.258 15.460 10.567 1.00 96.88 185 ALA A N 1
ATOM 1455 C CA . ALA A 1 185 ? -7.830 15.393 10.260 1.00 96.88 185 ALA A CA 1
ATOM 1456 C C . ALA A 1 185 ? -7.451 14.069 9.569 1.00 96.88 185 ALA A C 1
ATOM 1458 O O . ALA A 1 185 ? -6.876 14.081 8.478 1.00 96.88 185 ALA A O 1
ATOM 1459 N N . VAL A 1 186 ? -7.878 12.932 10.131 1.00 96.88 186 VAL A N 1
ATOM 1460 C CA . VAL A 1 186 ? -7.635 11.601 9.547 1.00 96.88 186 VAL A CA 1
ATOM 1461 C C . VAL A 1 186 ? -8.373 11.435 8.213 1.00 96.88 186 VAL A C 1
ATOM 1463 O O . VAL A 1 186 ? -7.803 10.985 7.216 1.00 96.88 186 VAL A O 1
ATOM 1466 N N . TYR A 1 187 ? -9.644 11.839 8.145 1.00 97.25 187 TYR A N 1
ATOM 1467 C CA . TYR A 1 187 ? -10.486 11.667 6.958 1.00 97.25 187 TYR A CA 1
ATOM 1468 C C . TYR A 1 187 ? -10.035 12.539 5.794 1.00 97.25 187 TYR A C 1
ATOM 1470 O O . TYR A 1 187 ? -10.184 12.144 4.639 1.00 97.25 187 TYR A O 1
ATOM 1478 N N . LYS A 1 188 ? -9.406 13.683 6.071 1.00 96.38 188 LYS A N 1
ATOM 1479 C CA . LYS A 1 188 ? -8.774 14.515 5.047 1.00 96.38 188 LYS A CA 1
ATOM 1480 C C . LYS A 1 188 ? -7.689 13.747 4.288 1.00 96.38 188 LYS A C 1
ATOM 1482 O O . LYS A 1 188 ? -7.604 13.896 3.068 1.00 96.38 188 LYS A O 1
ATOM 1487 N N . ARG A 1 189 ? -6.901 12.890 4.951 1.00 95.19 189 ARG A N 1
ATOM 1488 C CA . ARG A 1 189 ? -5.828 12.109 4.298 1.00 95.19 189 ARG A CA 1
ATOM 1489 C C . ARG A 1 189 ? -6.362 11.026 3.363 1.00 95.19 189 ARG A C 1
ATOM 1491 O O . ARG A 1 189 ? -5.779 10.806 2.299 1.00 95.19 189 ARG A O 1
ATOM 1498 N N . ILE A 1 190 ? -7.497 10.423 3.715 1.00 96.25 190 ILE A N 1
ATOM 1499 C CA . ILE A 1 190 ? -8.202 9.431 2.884 1.00 96.25 190 ILE A CA 1
ATOM 1500 C C . ILE A 1 190 ? -9.276 10.046 1.972 1.00 96.25 190 ILE A C 1
ATOM 1502 O O . ILE A 1 190 ? -9.970 9.323 1.255 1.00 96.25 190 ILE A O 1
ATOM 1506 N N . SER A 1 191 ? -9.429 11.372 1.977 1.00 94.56 191 SER A N 1
ATOM 1507 C CA . SER A 1 191 ? -10.416 12.049 1.140 1.00 94.56 191 SER A CA 1
ATOM 1508 C C . SER A 1 191 ? -10.083 11.896 -0.348 1.00 94.56 191 SER A C 1
ATOM 1510 O O . SER A 1 191 ? -8.920 11.881 -0.762 1.00 94.56 191 SER A O 1
ATOM 1512 N N . GLY A 1 192 ? -11.126 11.746 -1.164 1.00 93.12 192 GLY A N 1
ATOM 1513 C CA . GLY A 1 192 ? -11.006 11.574 -2.612 1.00 93.12 192 GLY A CA 1
ATOM 1514 C C . GLY A 1 192 ? -10.684 10.152 -3.074 1.00 93.12 192 GLY A C 1
ATOM 1515 O O . GLY A 1 192 ? -10.613 9.930 -4.277 1.00 93.12 192 GLY A O 1
ATOM 1516 N N . TYR A 1 193 ? -10.490 9.180 -2.177 1.00 94.75 193 TYR A N 1
ATOM 1517 C CA . TYR A 1 193 ? -10.550 7.770 -2.567 1.00 94.75 193 TYR A CA 1
ATOM 1518 C C . TYR A 1 193 ? -12.013 7.354 -2.845 1.00 94.75 193 TYR A C 1
ATOM 1520 O O . TYR A 1 193 ? -12.900 7.738 -2.077 1.00 94.75 193 TYR A O 1
ATOM 1528 N N . PRO A 1 194 ? -12.274 6.547 -3.894 1.00 93.38 194 PRO A N 1
ATOM 1529 C CA . PRO A 1 194 ? -11.298 5.815 -4.710 1.00 93.38 194 PRO A CA 1
ATOM 1530 C C . PRO A 1 194 ? -10.741 6.575 -5.932 1.00 93.38 194 PRO A C 1
ATOM 1532 O O . PRO A 1 194 ? -9.781 6.107 -6.544 1.00 93.38 194 PRO A O 1
ATOM 1535 N N . GLU A 1 195 ? -11.272 7.739 -6.308 1.00 93.19 195 GLU A N 1
ATOM 1536 C CA . GLU A 1 195 ? -10.868 8.470 -7.524 1.00 93.19 195 GLU A CA 1
ATOM 1537 C C . GLU A 1 195 ? -9.389 8.902 -7.498 1.00 93.19 195 GLU A C 1
ATOM 1539 O O . GLU A 1 195 ? -8.705 8.895 -8.530 1.00 93.19 195 GLU A O 1
ATOM 1544 N N . LYS A 1 196 ? -8.856 9.190 -6.303 1.00 92.00 196 LYS A N 1
ATOM 1545 C CA . LYS A 1 196 ? -7.448 9.537 -6.044 1.00 92.00 196 LYS A CA 1
ATOM 1546 C C . LYS A 1 196 ? -6.472 8.479 -6.571 1.00 92.00 196 LYS A C 1
ATOM 1548 O O . LYS A 1 196 ? -5.357 8.836 -6.950 1.00 92.00 196 LYS A O 1
ATOM 1553 N N . ILE A 1 197 ? -6.890 7.211 -6.683 1.00 92.12 197 ILE A N 1
ATOM 1554 C CA . ILE A 1 197 ? -6.071 6.129 -7.257 1.00 92.12 197 ILE A CA 1
ATOM 1555 C C . ILE A 1 197 ? -5.633 6.487 -8.679 1.00 92.12 197 ILE A C 1
ATOM 1557 O O . ILE A 1 197 ? -4.458 6.386 -9.011 1.00 92.12 197 ILE A O 1
ATOM 1561 N N . GLN A 1 198 ? -6.552 6.964 -9.520 1.00 92.31 198 GLN A N 1
ATOM 1562 C CA . GLN A 1 198 ? -6.208 7.321 -10.899 1.00 92.31 198 GLN A CA 1
ATOM 1563 C C . GLN A 1 198 ? -5.314 8.564 -10.947 1.00 92.31 198 GLN A C 1
ATOM 1565 O O . GLN A 1 198 ? -4.404 8.649 -11.771 1.00 92.31 198 GLN A O 1
ATOM 1570 N N . ALA A 1 199 ? -5.519 9.506 -10.023 1.00 92.06 199 ALA A N 1
ATOM 1571 C CA . ALA A 1 199 ? -4.692 10.703 -9.903 1.00 92.06 199 ALA A CA 1
ATOM 1572 C C . ALA A 1 199 ? -3.263 10.411 -9.401 1.00 92.06 199 ALA A C 1
ATOM 1574 O O . ALA A 1 199 ? -2.367 11.239 -9.599 1.00 92.06 199 ALA A O 1
ATOM 1575 N N . SER A 1 200 ? -3.021 9.265 -8.753 1.00 91.31 200 SER A N 1
ATOM 1576 C CA . SER A 1 200 ? -1.683 8.842 -8.320 1.00 91.31 200 SER A CA 1
ATOM 1577 C C . SER A 1 200 ? -0.867 8.215 -9.455 1.00 91.31 200 SER A C 1
ATOM 1579 O O . SER A 1 200 ? 0.356 8.084 -9.334 1.00 91.31 200 SER A O 1
ATOM 1581 N N . PHE A 1 201 ? -1.506 7.883 -10.581 1.00 95.38 201 PHE A N 1
ATOM 1582 C CA . PHE A 1 201 ? -0.832 7.307 -11.732 1.00 95.38 201 PHE A CA 1
ATOM 1583 C C . PHE A 1 201 ? -0.091 8.340 -12.578 1.00 95.38 201 PHE A C 1
ATOM 1585 O O . PHE A 1 201 ? -0.474 9.500 -12.723 1.00 95.38 201 PHE A O 1
ATOM 1592 N N . HIS A 1 202 ? 1.004 7.876 -13.167 1.00 96.69 202 HIS A N 1
ATOM 1593 C CA . HIS A 1 202 ? 1.809 8.597 -14.130 1.00 96.69 202 HIS A CA 1
ATOM 1594 C C . HIS A 1 202 ? 2.006 7.721 -15.365 1.00 96.69 202 HIS A C 1
ATOM 1596 O O . HIS A 1 202 ? 2.400 6.560 -15.261 1.00 96.69 202 HIS A O 1
ATOM 1602 N N . ARG A 1 203 ? 1.734 8.273 -16.549 1.00 97.50 203 ARG A N 1
ATOM 1603 C CA . ARG A 1 203 ? 1.902 7.570 -17.823 1.00 97.50 203 ARG A CA 1
ATOM 1604 C C . ARG A 1 203 ? 3.085 8.167 -18.563 1.00 97.50 203 ARG A C 1
ATOM 1606 O O . ARG A 1 203 ? 3.106 9.369 -18.807 1.00 97.50 203 ARG A O 1
ATOM 1613 N N . ALA A 1 204 ? 4.040 7.324 -18.935 1.00 97.75 204 ALA A N 1
ATOM 1614 C CA . ALA A 1 204 ? 5.235 7.742 -19.652 1.00 97.75 204 ALA A CA 1
ATOM 1615 C C . ALA A 1 204 ? 5.486 6.839 -20.859 1.00 97.75 204 ALA A C 1
ATOM 1617 O O . ALA A 1 204 ? 5.197 5.640 -20.835 1.00 97.75 204 ALA A O 1
ATOM 1618 N N . HIS A 1 205 ? 6.047 7.418 -21.919 1.00 98.12 205 HIS A N 1
ATOM 1619 C CA . HIS A 1 205 ? 6.562 6.638 -23.036 1.00 98.12 205 HIS A CA 1
ATOM 1620 C C . HIS A 1 205 ? 7.862 5.950 -22.623 1.00 98.12 205 HIS A C 1
ATOM 1622 O O . HIS A 1 205 ? 8.745 6.573 -22.036 1.00 98.12 205 HIS A O 1
ATOM 1628 N N . CYS A 1 206 ? 7.987 4.668 -22.945 1.00 98.06 206 CYS A N 1
ATOM 1629 C CA . CYS A 1 206 ? 9.171 3.861 -22.691 1.00 98.06 206 CYS A CA 1
ATOM 1630 C C . CYS A 1 206 ? 9.501 3.041 -23.940 1.00 98.06 206 CYS A C 1
ATOM 1632 O O . CYS A 1 206 ? 8.613 2.424 -24.532 1.00 98.06 206 CYS A O 1
ATOM 1634 N N . TYR A 1 207 ? 10.773 3.025 -24.335 1.00 96.88 207 TYR A N 1
ATOM 1635 C CA . TYR A 1 207 ? 11.253 2.176 -25.424 1.00 96.88 207 TYR A CA 1
ATOM 1636 C C . TYR A 1 207 ? 11.706 0.826 -24.854 1.00 96.88 207 TYR A C 1
ATOM 1638 O O . TYR A 1 207 ? 12.744 0.739 -24.197 1.00 96.88 207 TYR A O 1
ATOM 1646 N N . LEU A 1 208 ? 10.890 -0.213 -25.036 1.00 97.12 208 LEU A N 1
ATOM 1647 C CA . LEU A 1 208 ? 10.996 -1.485 -24.313 1.00 97.12 208 LEU A CA 1
ATOM 1648 C C . LEU A 1 208 ? 10.990 -2.684 -25.261 1.00 97.12 208 LEU A C 1
ATOM 1650 O O . LEU A 1 208 ? 10.292 -2.634 -26.274 1.00 97.12 208 LEU A O 1
ATOM 1654 N N . PRO A 1 209 ? 11.681 -3.788 -24.925 1.00 96.62 209 PRO A N 1
ATOM 1655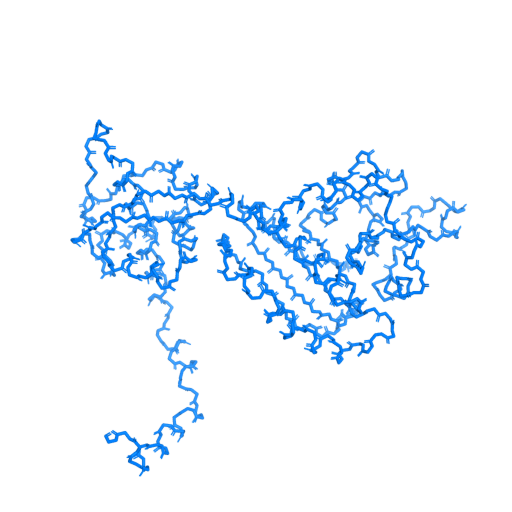 C CA . PRO A 1 209 ? 11.520 -5.059 -25.625 1.00 96.62 209 PRO A CA 1
ATOM 1656 C C . PRO A 1 209 ? 10.046 -5.466 -25.726 1.00 96.62 209 PRO A C 1
ATOM 1658 O O . PRO A 1 209 ? 9.302 -5.378 -24.743 1.00 96.62 209 PRO A O 1
ATOM 1661 N N . ALA A 1 210 ? 9.625 -5.960 -26.894 1.00 95.19 210 ALA A N 1
ATOM 1662 C CA . ALA A 1 210 ? 8.231 -6.338 -27.144 1.00 95.19 210 ALA A CA 1
ATOM 1663 C C . ALA A 1 210 ? 7.683 -7.351 -26.116 1.00 95.19 210 ALA A C 1
ATOM 1665 O O . ALA A 1 210 ? 6.517 -7.266 -25.726 1.00 95.19 210 ALA A O 1
ATOM 1666 N N . GLY A 1 211 ? 8.534 -8.255 -25.614 1.00 95.12 211 GLY A N 1
ATOM 1667 C CA . GLY A 1 211 ? 8.175 -9.207 -24.558 1.00 95.12 211 GLY A CA 1
ATOM 1668 C C . GLY A 1 211 ? 7.751 -8.531 -23.249 1.00 95.12 211 GLY A C 1
ATOM 1669 O O . GLY A 1 211 ? 6.742 -8.915 -22.663 1.00 95.12 211 GLY A O 1
ATOM 1670 N N . ILE A 1 212 ? 8.447 -7.469 -22.826 1.00 97.00 212 ILE A N 1
ATOM 1671 C CA . ILE A 1 212 ? 8.076 -6.701 -21.626 1.00 97.00 212 ILE A CA 1
ATOM 1672 C C . ILE A 1 212 ? 6.734 -6.002 -21.839 1.00 97.00 212 ILE A C 1
ATOM 1674 O O . ILE A 1 212 ? 5.873 -6.026 -20.961 1.00 97.00 212 ILE A O 1
ATOM 1678 N N . VAL A 1 213 ? 6.524 -5.419 -23.022 1.00 97.06 213 VAL A N 1
ATOM 1679 C CA . VAL A 1 213 ? 5.254 -4.765 -23.367 1.00 97.06 213 VAL A CA 1
ATOM 1680 C C . VAL A 1 213 ? 4.097 -5.765 -23.321 1.00 97.06 213 VAL A C 1
ATOM 1682 O O . VAL A 1 213 ? 3.039 -5.452 -22.775 1.00 97.06 213 VAL A O 1
ATOM 1685 N N . ALA A 1 214 ? 4.292 -6.982 -23.835 1.00 95.88 214 ALA A N 1
ATOM 1686 C CA . ALA A 1 214 ? 3.292 -8.044 -23.766 1.00 95.88 214 ALA A CA 1
ATOM 1687 C C . ALA A 1 214 ? 2.975 -8.455 -22.316 1.00 95.88 214 ALA A C 1
ATOM 1689 O O . ALA A 1 214 ? 1.804 -8.582 -21.960 1.00 95.88 214 ALA A O 1
ATOM 1690 N N . VAL A 1 215 ? 3.998 -8.594 -21.465 1.00 95.69 215 VAL A N 1
ATOM 1691 C CA . VAL A 1 215 ? 3.830 -8.915 -20.036 1.00 95.69 215 VAL A CA 1
ATOM 1692 C C . VAL A 1 215 ? 3.060 -7.813 -19.307 1.00 95.69 215 VAL A C 1
ATOM 1694 O O . VAL A 1 215 ? 2.097 -8.107 -18.599 1.00 95.69 215 VAL A O 1
ATOM 1697 N N . LEU A 1 216 ? 3.425 -6.546 -19.515 1.00 96.19 216 LEU A N 1
ATOM 1698 C CA . LEU A 1 216 ? 2.763 -5.404 -18.877 1.00 96.19 216 LEU A CA 1
ATOM 1699 C C . LEU A 1 216 ? 1.311 -5.227 -19.331 1.00 96.19 216 LEU A C 1
ATOM 1701 O O . LEU A 1 216 ? 0.484 -4.796 -18.535 1.00 96.19 216 LEU A O 1
ATOM 1705 N N . ARG A 1 217 ? 0.971 -5.598 -20.572 1.00 94.44 217 ARG A N 1
ATOM 1706 C CA . ARG A 1 217 ? -0.428 -5.614 -21.035 1.00 94.44 217 ARG A CA 1
ATOM 1707 C C . ARG A 1 217 ? -1.284 -6.628 -20.279 1.00 94.44 217 ARG A C 1
ATOM 1709 O O . ARG A 1 217 ? -2.456 -6.363 -20.051 1.00 94.44 217 ARG A O 1
ATOM 1716 N N . GLN A 1 218 ? -0.714 -7.770 -19.897 1.00 94.25 218 GLN A N 1
ATOM 1717 C CA . GLN A 1 218 ? -1.436 -8.803 -19.149 1.00 94.25 218 GLN A CA 1
ATOM 1718 C C . GLN A 1 218 ? -1.442 -8.539 -17.640 1.00 94.25 218 GLN A C 1
ATOM 1720 O O . GLN A 1 218 ? -2.424 -8.836 -16.964 1.00 94.25 218 GLN A O 1
ATOM 1725 N N . ARG A 1 219 ? -0.337 -8.018 -17.093 1.00 93.69 219 ARG A N 1
ATOM 1726 C CA . ARG A 1 219 ? -0.169 -7.750 -15.658 1.00 93.69 219 ARG A CA 1
ATOM 1727 C C . ARG A 1 219 ? 0.552 -6.417 -15.429 1.00 93.69 219 ARG A C 1
ATOM 1729 O O . ARG A 1 219 ? 1.759 -6.417 -15.172 1.00 93.69 219 ARG A O 1
ATOM 1736 N N . PRO A 1 220 ? -0.177 -5.286 -15.469 1.00 93.56 220 PRO A N 1
ATOM 1737 C CA . PRO A 1 220 ? 0.408 -3.956 -15.295 1.00 93.56 220 PRO A CA 1
ATOM 1738 C C . PRO A 1 220 ? 1.138 -3.773 -13.960 1.00 93.56 220 PRO A C 1
ATOM 1740 O O . PRO A 1 220 ? 2.164 -3.104 -13.910 1.00 93.56 220 PRO A O 1
ATOM 1743 N N . SER A 1 221 ? 0.666 -4.423 -12.889 1.00 92.81 221 SER A N 1
ATOM 1744 C CA . SER A 1 221 ? 1.251 -4.327 -11.543 1.00 92.81 221 SER A CA 1
ATOM 1745 C C . SER A 1 221 ? 2.699 -4.823 -11.447 1.00 92.81 221 SER A C 1
ATOM 1747 O O . SER A 1 221 ? 3.419 -4.422 -10.536 1.00 92.81 221 SER A O 1
ATOM 1749 N N . LEU A 1 222 ? 3.176 -5.627 -12.408 1.00 96.06 222 LEU A N 1
ATOM 1750 C CA . LEU A 1 222 ? 4.578 -6.063 -12.456 1.00 96.06 222 LEU A CA 1
ATOM 1751 C C . LEU A 1 222 ? 5.562 -4.909 -12.678 1.00 96.06 222 LEU A C 1
ATOM 1753 O O . LEU A 1 222 ? 6.749 -5.072 -12.394 1.00 96.06 222 LEU A O 1
ATOM 1757 N N . VAL A 1 223 ? 5.083 -3.745 -13.132 1.00 97.56 223 VAL A N 1
ATOM 1758 C CA . VAL A 1 223 ? 5.900 -2.532 -13.215 1.00 97.56 223 VAL A CA 1
ATOM 1759 C C . VAL A 1 223 ? 6.538 -2.198 -11.865 1.00 97.56 223 VAL A C 1
ATOM 1761 O O . VAL A 1 223 ? 7.719 -1.873 -11.829 1.00 97.56 223 VAL A O 1
ATOM 1764 N N . ALA A 1 224 ? 5.807 -2.359 -10.758 1.00 97.19 224 ALA A N 1
ATOM 1765 C CA . ALA A 1 224 ? 6.295 -2.040 -9.421 1.00 97.19 224 ALA A CA 1
ATOM 1766 C C . ALA A 1 224 ? 7.473 -2.932 -9.022 1.00 97.19 224 ALA A C 1
ATOM 1768 O O . ALA A 1 224 ? 8.533 -2.439 -8.643 1.00 97.19 224 ALA A O 1
ATOM 1769 N N . ALA A 1 225 ? 7.329 -4.243 -9.226 1.00 96.62 225 ALA A N 1
ATOM 1770 C CA . ALA A 1 225 ? 8.390 -5.204 -8.957 1.00 96.62 225 ALA A CA 1
ATOM 1771 C C . ALA A 1 225 ? 9.639 -4.929 -9.812 1.00 96.62 225 ALA A C 1
ATOM 1773 O O . ALA A 1 225 ? 10.761 -5.045 -9.322 1.00 96.62 225 ALA A O 1
ATOM 1774 N N . ALA A 1 226 ? 9.463 -4.564 -11.088 1.00 97.75 226 ALA A N 1
ATOM 1775 C CA . ALA A 1 226 ? 10.583 -4.295 -11.987 1.00 97.75 226 ALA A CA 1
ATOM 1776 C C . ALA A 1 226 ? 11.317 -3.010 -11.589 1.00 97.75 226 ALA A C 1
ATOM 1778 O O . ALA A 1 226 ? 12.545 -3.000 -11.502 1.00 97.75 226 ALA A O 1
ATOM 1779 N N . VAL A 1 227 ? 10.569 -1.948 -11.281 1.00 98.06 227 VAL A N 1
ATOM 1780 C CA . VAL A 1 227 ? 11.122 -0.700 -10.748 1.00 98.06 227 VAL A CA 1
ATOM 1781 C C . VAL A 1 227 ? 11.878 -0.961 -9.456 1.00 98.06 227 VAL A C 1
ATOM 1783 O O . VAL A 1 227 ? 13.014 -0.520 -9.342 1.00 98.06 227 VAL A O 1
ATOM 1786 N N . GLN A 1 228 ? 11.308 -1.723 -8.522 1.00 96.00 228 GLN A N 1
ATOM 1787 C CA . GLN A 1 228 ? 11.964 -2.047 -7.261 1.00 96.00 228 GLN A CA 1
ATOM 1788 C C . GLN A 1 228 ? 13.260 -2.836 -7.477 1.00 96.00 228 GLN A C 1
ATOM 1790 O O . GLN A 1 228 ? 14.285 -2.508 -6.883 1.00 96.00 228 GLN A O 1
ATOM 1795 N N . ALA A 1 229 ? 13.238 -3.857 -8.338 1.00 96.62 229 ALA A N 1
ATOM 1796 C CA . ALA A 1 229 ? 14.421 -4.655 -8.644 1.00 96.62 229 ALA A CA 1
ATOM 1797 C C . ALA A 1 229 ? 15.541 -3.816 -9.264 1.00 96.62 229 ALA A C 1
ATOM 1799 O O . ALA A 1 229 ? 16.709 -4.043 -8.965 1.00 96.62 229 ALA A O 1
ATOM 1800 N N . PHE A 1 230 ? 15.192 -2.834 -10.098 1.00 97.56 230 PHE A N 1
ATOM 1801 C CA . PHE A 1 230 ? 16.155 -1.865 -10.599 1.00 97.56 230 PHE A CA 1
ATOM 1802 C C . PHE A 1 230 ? 16.605 -0.893 -9.503 1.00 97.56 230 PHE A C 1
ATOM 1804 O O . PHE A 1 230 ? 17.795 -0.648 -9.348 1.00 97.56 230 PHE A O 1
ATOM 1811 N N . TYR A 1 231 ? 15.687 -0.323 -8.732 1.00 96.31 231 TYR A N 1
ATOM 1812 C CA . TYR A 1 231 ? 15.983 0.697 -7.730 1.00 96.31 231 TYR A CA 1
ATOM 1813 C C . TYR A 1 231 ? 16.916 0.172 -6.631 1.00 96.31 231 TYR A C 1
ATOM 1815 O O . TYR A 1 231 ? 17.901 0.829 -6.310 1.00 96.31 231 TYR A O 1
ATOM 1823 N N . LEU A 1 232 ? 16.668 -1.050 -6.153 1.00 94.50 232 LEU A N 1
ATOM 1824 C CA . LEU A 1 232 ? 17.437 -1.731 -5.105 1.00 94.50 232 LEU A CA 1
ATOM 1825 C C . LEU A 1 232 ? 18.539 -2.655 -5.657 1.00 94.50 232 LEU A C 1
ATOM 1827 O O . LEU A 1 232 ? 19.009 -3.543 -4.948 1.00 94.50 232 LEU A O 1
ATOM 1831 N N . ARG A 1 233 ? 18.910 -2.502 -6.934 1.00 95.81 233 ARG A N 1
ATOM 1832 C CA . ARG A 1 233 ? 19.901 -3.364 -7.596 1.00 95.81 233 ARG A CA 1
ATOM 1833 C C . ARG A 1 233 ? 21.259 -3.300 -6.901 1.00 95.81 233 ARG A C 1
ATOM 1835 O O . ARG A 1 233 ? 21.738 -2.223 -6.550 1.00 95.81 233 ARG A O 1
ATOM 1842 N N . ASP A 1 234 ? 21.923 -4.444 -6.821 1.00 94.00 234 ASP A N 1
ATOM 1843 C CA . ASP A 1 234 ? 23.307 -4.555 -6.364 1.00 94.00 234 ASP A CA 1
ATOM 1844 C C . ASP A 1 234 ? 24.269 -4.905 -7.533 1.00 94.00 234 ASP A C 1
ATOM 1846 O O . ASP A 1 234 ? 23.843 -5.110 -8.680 1.00 94.00 234 ASP A O 1
ATOM 1850 N N . PRO A 1 235 ? 25.595 -4.979 -7.302 1.00 92.94 235 PRO A N 1
ATOM 1851 C CA . PRO A 1 235 ? 26.537 -5.375 -8.347 1.00 92.94 235 PRO A CA 1
ATOM 1852 C C . PRO A 1 235 ? 26.325 -6.796 -8.893 1.00 92.94 235 PRO A C 1
ATOM 1854 O O . PRO A 1 235 ? 26.746 -7.077 -10.015 1.00 92.94 235 PRO A O 1
ATOM 1857 N N . VAL A 1 236 ? 25.714 -7.709 -8.131 1.00 90.94 236 VAL A N 1
ATOM 1858 C CA . VAL A 1 236 ? 25.399 -9.078 -8.571 1.00 90.94 236 VAL A CA 1
ATOM 1859 C C . VAL A 1 236 ? 24.238 -9.066 -9.557 1.00 90.94 236 VAL A C 1
ATOM 1861 O O . VAL A 1 236 ? 24.317 -9.731 -10.592 1.00 90.94 236 VAL A O 1
ATOM 1864 N N . ASP A 1 237 ? 23.210 -8.277 -9.274 1.00 93.75 237 ASP A N 1
ATOM 1865 C CA . ASP A 1 237 ? 22.059 -8.048 -10.141 1.00 93.75 237 ASP A CA 1
ATOM 1866 C C . ASP A 1 237 ? 22.496 -7.454 -11.481 1.00 93.75 237 ASP A C 1
ATOM 1868 O O . ASP A 1 237 ? 22.123 -7.945 -12.547 1.00 93.75 237 ASP A O 1
ATOM 1872 N N . LEU A 1 238 ? 23.389 -6.464 -11.446 1.00 93.12 238 LEU A N 1
ATOM 1873 C CA . LEU A 1 238 ? 23.929 -5.844 -12.656 1.00 93.12 238 LEU A CA 1
ATOM 1874 C C . LEU A 1 238 ? 24.759 -6.804 -13.519 1.00 93.12 238 LEU A C 1
ATOM 1876 O O . LEU A 1 238 ? 24.835 -6.610 -14.733 1.00 93.12 238 LEU A O 1
ATOM 1880 N N . ARG A 1 239 ? 25.351 -7.866 -12.945 1.00 92.19 239 ARG A N 1
ATOM 1881 C CA . ARG A 1 239 ? 26.025 -8.902 -13.750 1.00 92.19 239 ARG A CA 1
ATOM 1882 C C . ARG A 1 239 ? 25.043 -9.659 -14.636 1.00 92.19 239 ARG A C 1
ATOM 1884 O O . ARG A 1 239 ? 25.426 -10.008 -15.750 1.00 92.19 239 ARG A O 1
ATOM 1891 N N . ALA A 1 240 ? 23.812 -9.883 -14.173 1.00 89.81 240 ALA A N 1
ATOM 1892 C CA . ALA A 1 240 ? 22.777 -10.520 -14.983 1.00 89.81 240 ALA A CA 1
ATOM 1893 C C . ALA A 1 240 ? 22.371 -9.639 -16.176 1.00 89.81 240 ALA A C 1
ATOM 1895 O O . ALA A 1 240 ? 22.110 -10.153 -17.252 1.00 89.81 240 ALA A O 1
ATOM 1896 N N . CYS A 1 241 ? 22.435 -8.314 -16.032 1.00 92.50 241 CYS A N 1
ATOM 1897 C CA . CYS A 1 241 ? 22.128 -7.368 -17.109 1.00 92.50 241 CYS A CA 1
ATOM 1898 C C . CYS A 1 241 ? 23.270 -7.152 -18.118 1.00 92.50 241 CYS A C 1
ATOM 1900 O O . CYS A 1 241 ? 23.145 -6.318 -19.014 1.00 92.50 241 CYS A O 1
ATOM 1902 N N . ARG A 1 242 ? 24.398 -7.868 -18.002 1.00 91.62 242 ARG A N 1
ATOM 1903 C CA . ARG A 1 242 ? 25.474 -7.805 -19.011 1.00 91.62 242 ARG A CA 1
ATOM 1904 C C . ARG A 1 242 ? 25.082 -8.480 -20.318 1.00 91.62 242 ARG A C 1
ATOM 1906 O O . ARG A 1 242 ? 25.599 -8.096 -21.357 1.00 91.62 242 ARG A O 1
ATOM 1913 N N . SER A 1 243 ? 24.210 -9.481 -20.255 1.00 87.56 243 SER A N 1
ATOM 1914 C CA . SER A 1 243 ? 23.614 -10.140 -21.412 1.00 87.56 243 SER A CA 1
ATOM 1915 C C . SER A 1 243 ? 22.148 -10.387 -21.089 1.00 87.56 243 SER A C 1
ATOM 1917 O O . SER A 1 243 ? 21.829 -11.089 -20.136 1.00 87.56 243 SER A O 1
ATOM 1919 N N . PHE A 1 244 ? 21.260 -9.751 -21.846 1.00 91.12 244 PHE A N 1
ATOM 1920 C CA . PHE A 1 244 ? 19.823 -9.898 -21.656 1.00 91.12 244 PHE A CA 1
ATOM 1921 C C . PHE A 1 244 ? 19.371 -11.217 -22.280 1.00 91.12 244 PHE A C 1
ATOM 1923 O O . PHE A 1 244 ? 19.247 -11.321 -23.501 1.00 91.12 244 PHE A O 1
ATOM 1930 N N . HIS A 1 245 ? 19.142 -12.224 -21.441 1.00 88.94 245 HIS A N 1
ATOM 1931 C CA . HIS A 1 245 ? 18.710 -13.549 -21.881 1.00 88.94 245 HIS A CA 1
ATOM 1932 C C . HIS A 1 245 ? 17.189 -13.640 -21.982 1.00 88.94 245 HIS A C 1
ATOM 1934 O O . HIS A 1 245 ? 16.671 -14.341 -22.849 1.00 88.94 245 HIS A O 1
ATOM 1940 N N . THR A 1 246 ? 16.475 -12.942 -21.096 1.00 92.19 246 THR A N 1
ATOM 1941 C CA . THR A 1 246 ? 15.013 -13.034 -21.013 1.00 92.19 246 THR A CA 1
ATOM 1942 C C . THR A 1 246 ? 14.339 -12.019 -21.922 1.00 92.19 246 THR A C 1
ATOM 1944 O O . THR A 1 246 ? 13.416 -12.361 -22.661 1.00 92.19 246 THR A O 1
ATOM 1947 N N . PHE A 1 247 ? 14.809 -10.770 -21.887 1.00 93.44 247 PHE A N 1
ATOM 1948 C CA . PHE A 1 247 ? 14.264 -9.682 -22.694 1.00 93.44 247 PHE A CA 1
ATOM 1949 C C . PHE A 1 247 ? 15.355 -9.025 -23.544 1.00 93.44 247 PHE A C 1
ATOM 1951 O O . PHE A 1 247 ? 15.828 -7.940 -23.194 1.00 93.44 247 PHE A O 1
ATOM 1958 N N . PRO A 1 248 ? 15.754 -9.652 -24.667 1.00 91.62 248 PRO A N 1
ATOM 1959 C CA . PRO A 1 248 ? 16.767 -9.094 -25.552 1.00 91.62 248 PRO A CA 1
ATOM 1960 C C . PRO A 1 248 ? 16.468 -7.633 -25.937 1.00 91.62 248 PRO A C 1
ATOM 1962 O O . PRO A 1 248 ? 15.303 -7.266 -26.110 1.00 91.62 248 PRO A O 1
ATOM 1965 N N . PRO A 1 249 ? 17.499 -6.782 -26.081 1.00 89.31 249 PRO A N 1
ATOM 1966 C CA . PRO A 1 249 ? 17.341 -5.372 -26.444 1.00 89.31 249 PRO A CA 1
ATOM 1967 C C . PRO A 1 249 ? 16.896 -5.167 -27.901 1.00 89.31 249 PRO A C 1
ATOM 1969 O O . PRO A 1 249 ? 16.556 -4.046 -28.285 1.00 89.31 249 PRO A O 1
ATOM 1972 N N . ASP A 1 250 ? 16.912 -6.214 -28.723 1.00 87.00 250 ASP A N 1
ATOM 1973 C CA . ASP A 1 250 ? 16.474 -6.157 -30.113 1.00 87.00 250 ASP A CA 1
ATOM 1974 C C . ASP A 1 250 ? 14.944 -6.118 -30.208 1.00 87.00 250 ASP A C 1
ATOM 1976 O O . ASP A 1 250 ? 14.226 -6.689 -29.387 1.00 87.00 250 ASP A O 1
ATOM 1980 N N . GLY A 1 251 ? 14.417 -5.410 -31.209 1.00 84.62 251 GLY A N 1
ATOM 1981 C CA . GLY A 1 251 ? 12.964 -5.286 -31.385 1.00 84.62 251 GLY A CA 1
ATOM 1982 C C . GLY A 1 251 ? 12.272 -4.489 -30.271 1.00 84.62 251 GLY A C 1
ATOM 1983 O O . GLY A 1 251 ? 11.122 -4.769 -29.920 1.00 84.62 251 GLY A O 1
ATOM 1984 N N . ARG A 1 252 ? 12.965 -3.499 -29.693 1.00 93.81 252 ARG A N 1
ATOM 1985 C CA . ARG A 1 252 ? 12.343 -2.529 -28.786 1.00 93.81 252 ARG A CA 1
ATOM 1986 C C . ARG A 1 252 ? 11.276 -1.721 -29.523 1.00 93.81 252 ARG A C 1
ATOM 1988 O O . ARG A 1 252 ? 11.467 -1.294 -30.657 1.00 93.81 252 ARG A O 1
ATOM 1995 N N . VAL A 1 253 ? 10.160 -1.488 -28.848 1.00 95.75 253 VAL A N 1
ATOM 1996 C CA . VAL A 1 253 ? 9.035 -0.703 -29.348 1.00 95.75 253 VAL A CA 1
ATOM 1997 C C . VAL A 1 253 ? 8.687 0.386 -28.348 1.00 95.75 253 VAL A C 1
ATOM 1999 O O . VAL A 1 253 ? 8.872 0.240 -27.138 1.00 95.75 253 VAL A O 1
ATOM 2002 N N . MET A 1 254 ? 8.160 1.493 -28.856 1.00 97.06 254 MET A N 1
ATOM 2003 C CA . MET A 1 254 ? 7.635 2.554 -28.011 1.00 97.06 254 MET A CA 1
ATOM 2004 C C . MET A 1 254 ? 6.279 2.129 -27.444 1.00 97.06 254 MET A C 1
ATOM 2006 O O . MET A 1 254 ? 5.349 1.831 -28.193 1.00 97.06 254 MET A O 1
ATOM 2010 N N . ALA A 1 255 ? 6.157 2.127 -26.121 1.00 97.38 255 ALA A N 1
ATOM 2011 C CA . ALA A 1 255 ? 4.917 1.823 -25.420 1.00 97.38 255 ALA A CA 1
ATOM 2012 C C . ALA A 1 255 ? 4.647 2.861 -24.329 1.00 97.38 255 ALA A C 1
ATOM 2014 O O . ALA A 1 255 ? 5.576 3.431 -23.758 1.00 97.38 255 ALA A O 1
ATOM 2015 N N . VAL A 1 256 ? 3.371 3.101 -24.028 1.00 98.06 256 VAL A N 1
ATOM 2016 C CA . VAL A 1 256 ? 2.970 3.883 -22.854 1.00 98.06 256 VAL A CA 1
ATOM 2017 C C . VAL A 1 256 ? 2.875 2.934 -21.668 1.00 98.06 256 VAL A C 1
ATOM 2019 O O . VAL A 1 256 ? 2.077 1.997 -21.687 1.00 98.06 256 VAL A O 1
ATOM 2022 N N . VAL A 1 257 ? 3.677 3.182 -20.638 1.00 98.06 257 VAL A N 1
ATOM 2023 C CA . VAL A 1 257 ? 3.651 2.429 -19.382 1.00 98.06 257 VAL A CA 1
ATOM 2024 C C . VAL A 1 257 ? 3.021 3.295 -18.300 1.00 98.06 257 VAL A C 1
ATOM 2026 O O . VAL A 1 257 ? 3.264 4.500 -18.234 1.00 98.06 257 VAL A O 1
ATOM 2029 N N . THR A 1 258 ? 2.176 2.676 -17.478 1.00 97.56 258 THR A N 1
ATOM 2030 C CA . THR A 1 258 ? 1.527 3.331 -16.338 1.00 97.56 258 THR A CA 1
ATOM 2031 C C . THR A 1 258 ? 2.263 2.935 -15.064 1.00 97.56 258 THR A C 1
ATOM 2033 O O . THR A 1 258 ? 2.443 1.750 -14.799 1.00 97.56 258 THR A O 1
ATOM 2036 N N . PHE A 1 259 ? 2.693 3.931 -14.303 1.00 97.25 259 PHE A N 1
ATOM 2037 C CA . PHE A 1 259 ? 3.375 3.822 -13.017 1.00 97.25 259 PHE A CA 1
ATOM 2038 C C . PHE A 1 259 ? 2.522 4.510 -11.952 1.00 97.25 259 PHE A C 1
ATOM 2040 O O . PHE A 1 259 ? 1.657 5.316 -12.289 1.00 97.25 259 PHE A O 1
ATOM 2047 N N . THR A 1 260 ? 2.823 4.302 -10.674 1.00 96.94 260 THR A N 1
ATOM 2048 C CA . THR A 1 260 ? 2.512 5.334 -9.677 1.00 96.94 260 THR A CA 1
ATOM 2049 C C . THR A 1 260 ? 3.532 6.468 -9.795 1.00 96.94 260 THR A C 1
ATOM 2051 O O . THR A 1 260 ? 4.647 6.271 -10.291 1.00 96.94 260 THR A O 1
ATOM 2054 N N . LYS A 1 261 ? 3.182 7.670 -9.334 1.00 96.50 261 LYS A N 1
ATOM 2055 C CA . LYS A 1 261 ? 4.121 8.802 -9.260 1.00 96.50 261 LYS A CA 1
ATOM 2056 C C . LYS A 1 261 ? 5.393 8.445 -8.480 1.00 96.50 261 LYS A C 1
ATOM 2058 O O . LYS A 1 261 ? 6.477 8.815 -8.923 1.00 96.50 261 LYS A O 1
ATOM 2063 N N . CYS A 1 262 ? 5.267 7.673 -7.396 1.00 96.50 262 CYS A N 1
ATOM 2064 C CA . CYS A 1 262 ? 6.401 7.162 -6.620 1.00 96.50 262 CYS A CA 1
ATOM 2065 C C . CYS A 1 262 ? 7.322 6.273 -7.477 1.00 96.50 262 CYS A C 1
ATOM 2067 O O . CYS A 1 262 ? 8.504 6.576 -7.630 1.00 96.50 262 CYS A O 1
ATOM 2069 N N . LEU A 1 263 ? 6.777 5.244 -8.136 1.00 97.75 263 LEU A N 1
ATOM 2070 C CA . LEU A 1 263 ? 7.559 4.337 -8.990 1.00 97.75 263 LEU A CA 1
ATOM 2071 C C . LEU A 1 263 ? 8.247 5.073 -10.150 1.00 97.75 263 LEU A C 1
ATOM 2073 O O . LEU A 1 263 ? 9.398 4.793 -10.489 1.00 97.75 263 LEU A O 1
ATOM 2077 N N . TYR A 1 264 ? 7.552 6.035 -10.760 1.00 97.88 264 TYR A N 1
ATOM 2078 C CA . TYR A 1 264 ? 8.136 6.874 -11.802 1.00 97.88 264 TYR A CA 1
ATOM 2079 C C . TYR A 1 264 ? 9.309 7.707 -11.264 1.00 97.88 264 TYR A C 1
ATOM 2081 O O . TYR A 1 264 ? 10.382 7.717 -11.871 1.00 97.88 264 TYR A O 1
ATOM 2089 N N . ALA A 1 265 ? 9.137 8.358 -10.110 1.00 97.12 265 ALA A N 1
ATOM 2090 C CA . ALA A 1 265 ? 10.192 9.139 -9.470 1.00 97.12 265 ALA A CA 1
ATOM 2091 C C . ALA A 1 265 ? 11.414 8.272 -9.122 1.00 97.12 265 ALA A C 1
ATOM 2093 O O . ALA A 1 265 ? 12.539 8.667 -9.438 1.00 97.12 265 ALA A O 1
ATOM 2094 N N . GLN A 1 266 ? 11.199 7.060 -8.591 1.00 96.50 266 GLN A N 1
ATOM 2095 C CA . GLN A 1 266 ? 12.263 6.095 -8.293 1.00 96.50 266 GLN A CA 1
ATOM 2096 C C . GLN A 1 266 ? 13.113 5.748 -9.524 1.00 96.50 266 GLN A C 1
ATOM 2098 O O . GLN A 1 266 ? 14.334 5.639 -9.409 1.00 96.50 266 GLN A O 1
ATOM 2103 N N . LEU A 1 267 ? 12.511 5.616 -10.712 1.00 96.06 267 LEU A N 1
ATOM 2104 C CA . LEU A 1 267 ? 13.266 5.393 -11.950 1.00 96.06 267 LEU A CA 1
ATOM 2105 C C . LEU A 1 267 ? 13.993 6.647 -12.44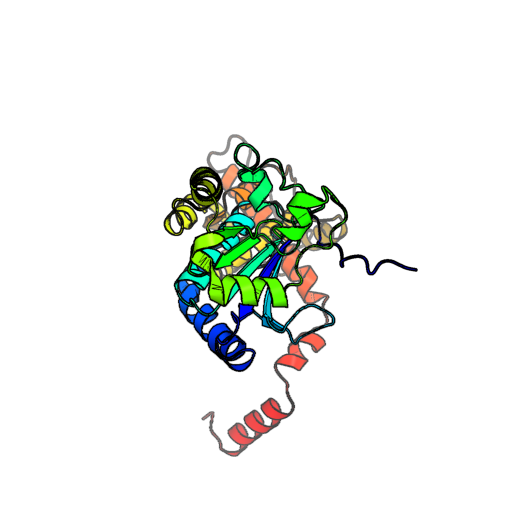3 1.00 96.06 267 LEU A C 1
ATOM 2107 O O . LEU A 1 267 ? 15.148 6.567 -12.871 1.00 96.06 267 LEU A O 1
ATOM 2111 N N . VAL A 1 268 ? 13.320 7.799 -12.440 1.00 95.81 268 VAL A N 1
ATOM 2112 C CA . VAL A 1 268 ? 13.876 9.042 -12.996 1.00 95.81 268 VAL A CA 1
ATOM 2113 C C . VAL A 1 268 ? 15.101 9.496 -12.208 1.00 95.81 268 VAL A C 1
ATOM 2115 O O . VAL A 1 268 ? 16.112 9.838 -12.819 1.00 95.81 268 VAL A O 1
ATOM 2118 N N . GLN A 1 269 ? 15.052 9.442 -10.874 1.00 95.31 269 GLN A N 1
ATOM 2119 C CA . GLN A 1 269 ? 16.131 9.945 -10.016 1.00 95.31 269 GLN A CA 1
ATOM 2120 C C . GLN A 1 269 ? 17.437 9.138 -10.109 1.00 95.31 269 GLN A C 1
ATOM 2122 O O . GLN A 1 269 ? 18.513 9.631 -9.774 1.00 95.31 269 GLN A O 1
ATOM 2127 N N . GLN A 1 270 ? 17.366 7.895 -10.585 1.00 94.25 270 GLN A N 1
ATOM 2128 C CA . GLN A 1 270 ? 18.515 6.999 -10.674 1.00 94.25 270 GLN A CA 1
ATOM 2129 C C . GLN A 1 270 ? 19.371 7.325 -11.899 1.00 94.25 270 GLN A C 1
ATOM 2131 O O . GLN A 1 270 ? 19.017 6.961 -13.019 1.00 94.25 270 GLN A O 1
ATOM 2136 N N . LYS A 1 271 ? 20.534 7.954 -11.714 1.00 92.88 271 LYS A N 1
ATOM 2137 C CA . LYS A 1 271 ? 21.531 8.063 -12.791 1.00 92.88 271 LYS A CA 1
ATOM 2138 C C . LYS A 1 271 ? 22.105 6.677 -13.081 1.00 92.88 271 LYS A C 1
ATOM 2140 O O . LYS A 1 271 ? 22.609 6.010 -12.180 1.00 92.88 271 LYS A O 1
ATOM 2145 N N . PHE A 1 272 ? 22.018 6.229 -14.329 1.00 94.88 272 PHE A N 1
ATOM 2146 C CA . PHE A 1 272 ? 22.458 4.890 -14.703 1.00 94.88 272 PHE A CA 1
ATOM 2147 C C . PHE A 1 272 ? 23.009 4.862 -16.123 1.00 94.88 272 PHE A C 1
ATOM 2149 O O . PHE A 1 272 ? 22.371 5.348 -17.054 1.00 94.88 272 PHE A O 1
ATOM 2156 N N . VAL A 1 273 ? 24.184 4.255 -16.270 1.00 92.69 273 VAL A N 1
ATOM 2157 C CA . VAL A 1 273 ? 24.820 3.982 -17.558 1.00 92.69 273 VAL A CA 1
ATOM 2158 C C . VAL A 1 273 ? 24.869 2.462 -17.715 1.00 92.69 273 VAL A C 1
ATOM 2160 O O . VAL A 1 273 ? 25.420 1.796 -16.834 1.00 92.69 273 VAL A O 1
ATOM 2163 N N . PRO A 1 274 ? 24.281 1.896 -18.782 1.00 92.12 274 PRO A N 1
ATOM 2164 C CA . PRO A 1 274 ? 24.253 0.453 -18.972 1.00 92.12 274 PRO A CA 1
ATOM 2165 C C . PRO A 1 274 ? 25.650 -0.079 -19.316 1.00 92.12 274 PRO A C 1
ATOM 2167 O O . PRO A 1 274 ? 26.478 0.622 -19.904 1.00 92.12 274 PRO A O 1
ATOM 2170 N N . ASP A 1 275 ? 25.907 -1.348 -18.993 1.00 92.88 275 ASP A N 1
ATOM 2171 C CA . ASP A 1 275 ? 27.112 -2.034 -19.468 1.00 92.88 275 ASP A CA 1
ATOM 2172 C C . ASP A 1 275 ? 27.072 -2.113 -21.003 1.00 92.88 275 ASP A C 1
ATOM 2174 O O . ASP A 1 275 ? 26.032 -2.430 -21.583 1.00 92.88 275 ASP A O 1
ATOM 2178 N N . ARG A 1 276 ? 28.200 -1.863 -21.678 1.00 89.56 276 ARG A N 1
ATOM 2179 C CA . ARG A 1 276 ? 28.284 -1.901 -23.150 1.00 89.56 276 ARG A CA 1
ATOM 2180 C C . ARG A 1 276 ? 27.843 -3.247 -23.733 1.00 89.56 276 ARG A C 1
ATOM 2182 O O . ARG A 1 276 ? 27.340 -3.288 -24.850 1.00 89.56 276 ARG A O 1
ATOM 2189 N N . ARG A 1 277 ? 28.009 -4.339 -22.980 1.00 92.19 277 ARG A N 1
ATOM 2190 C CA . ARG A 1 277 ? 27.627 -5.699 -23.399 1.00 92.19 277 ARG A CA 1
ATOM 2191 C C . ARG A 1 277 ? 26.113 -5.926 -23.394 1.00 92.19 277 ARG A C 1
ATOM 2193 O O . ARG A 1 277 ? 25.645 -6.835 -24.067 1.00 92.19 277 ARG A O 1
ATOM 2200 N N . SER A 1 278 ? 25.354 -5.085 -22.688 1.00 91.38 278 SER A N 1
ATOM 2201 C CA . SER A 1 278 ? 23.898 -5.221 -22.551 1.00 91.38 278 SER A CA 1
ATOM 2202 C C . SER A 1 278 ? 23.119 -4.989 -23.852 1.00 91.38 278 SER A C 1
ATOM 2204 O O . SER A 1 278 ? 21.934 -5.304 -23.907 1.00 91.38 278 SER A O 1
ATOM 2206 N N . GLY A 1 279 ? 23.741 -4.384 -24.872 1.00 90.69 279 GLY A N 1
ATOM 2207 C CA . GLY A 1 279 ? 23.069 -3.954 -26.105 1.00 90.69 279 GLY A CA 1
ATOM 2208 C C . GLY A 1 279 ? 22.158 -2.726 -25.934 1.00 90.69 279 GLY A C 1
ATOM 2209 O O . GLY A 1 279 ? 21.443 -2.329 -26.860 1.00 90.69 279 GLY A O 1
ATOM 2210 N N . TYR A 1 280 ? 22.176 -2.077 -24.764 1.00 92.62 280 TYR A N 1
ATOM 2211 C CA . TYR A 1 280 ? 21.544 -0.775 -24.571 1.00 92.62 280 TYR A CA 1
ATOM 2212 C C . TYR A 1 280 ? 22.529 0.351 -24.878 1.00 92.62 280 TYR A C 1
ATOM 2214 O O . TYR A 1 280 ? 23.598 0.463 -24.284 1.00 92.62 280 TYR A O 1
ATOM 2222 N N . THR A 1 281 ? 22.144 1.218 -25.808 1.00 89.44 281 THR A N 1
ATOM 2223 C CA . THR A 1 281 ? 22.843 2.467 -26.112 1.00 89.44 281 THR A CA 1
ATOM 2224 C C . THR A 1 281 ? 21.807 3.574 -26.101 1.00 89.44 281 THR A C 1
ATOM 2226 O O . THR A 1 281 ? 20.778 3.467 -26.768 1.00 89.44 281 THR A O 1
ATOM 2229 N N . LEU A 1 282 ? 22.042 4.601 -25.288 1.00 91.69 282 LEU A N 1
ATOM 2230 C CA . LEU A 1 282 ? 21.151 5.752 -25.219 1.00 91.69 282 LEU A CA 1
ATOM 2231 C C . LEU A 1 282 ? 21.488 6.738 -26.344 1.00 91.69 282 LEU A C 1
ATOM 2233 O O . LEU A 1 282 ? 22.669 6.917 -26.653 1.00 91.69 282 LEU A O 1
ATOM 2237 N N . PRO A 1 283 ? 20.479 7.391 -26.946 1.00 93.25 283 PRO A N 1
ATOM 2238 C CA . PRO A 1 283 ? 20.725 8.496 -27.862 1.00 93.25 283 PRO A CA 1
ATOM 2239 C C . PRO A 1 283 ? 21.349 9.693 -27.117 1.00 93.25 283 PRO A C 1
ATOM 2241 O O . PRO A 1 283 ? 21.362 9.715 -25.884 1.00 93.25 283 PRO A O 1
ATOM 2244 N N . PRO A 1 284 ? 21.844 10.719 -27.831 1.00 93.19 284 PRO A N 1
ATOM 2245 C CA . PRO A 1 284 ? 22.319 11.948 -27.202 1.00 93.19 284 PRO A CA 1
ATOM 2246 C C . PRO A 1 284 ? 21.236 12.608 -26.325 1.00 93.19 284 PRO A C 1
ATOM 2248 O O . PRO A 1 284 ? 20.059 12.557 -26.693 1.00 93.19 284 PRO A O 1
ATOM 2251 N N . PRO A 1 285 ? 21.592 13.293 -25.220 1.00 91.44 285 PRO A N 1
ATOM 2252 C CA . PRO A 1 285 ? 20.623 13.974 -24.349 1.00 91.44 285 PRO A CA 1
ATOM 2253 C C . PRO A 1 285 ? 19.744 15.025 -25.044 1.00 91.44 285 PRO A C 1
ATOM 2255 O O . PRO A 1 285 ? 18.656 15.328 -24.564 1.00 91.44 285 PRO A O 1
ATOM 2258 N N . SER A 1 286 ? 20.192 15.568 -26.181 1.00 94.56 286 SER A N 1
ATOM 2259 C CA . SER A 1 286 ? 19.427 16.497 -27.024 1.00 94.56 286 SER A CA 1
ATOM 2260 C C . SER A 1 286 ? 18.297 15.829 -27.818 1.00 94.56 286 SER A C 1
ATOM 2262 O O . SER A 1 286 ? 17.468 16.518 -28.410 1.00 94.56 286 SER A O 1
ATOM 2264 N N . HIS A 1 287 ? 18.244 14.496 -27.851 1.00 94.62 287 HIS A N 1
ATOM 2265 C CA . HIS A 1 287 ? 17.218 13.756 -28.571 1.00 94.62 287 HIS A CA 1
ATOM 2266 C C . HIS A 1 287 ? 15.844 13.945 -27.911 1.00 94.62 287 HIS A C 1
ATOM 2268 O O . HIS A 1 287 ? 15.678 13.708 -26.714 1.00 94.62 287 HIS A O 1
ATOM 2274 N N . SER A 1 288 ? 14.819 14.289 -28.696 1.00 94.69 288 SER A N 1
ATOM 2275 C CA . SER A 1 288 ? 13.465 14.593 -28.194 1.00 94.69 288 SER A CA 1
ATOM 2276 C C . SER A 1 288 ? 12.846 13.460 -27.364 1.00 94.69 288 SER A C 1
ATOM 2278 O O . SER A 1 288 ? 12.140 13.699 -26.388 1.00 94.69 288 SER A O 1
ATOM 2280 N N . GLN A 1 289 ? 13.154 12.211 -27.718 1.00 94.94 289 GLN A N 1
ATOM 2281 C CA . GLN A 1 289 ? 12.682 11.012 -27.016 1.00 94.94 289 GLN A CA 1
ATOM 2282 C C . GLN A 1 289 ? 13.687 10.445 -26.001 1.00 94.94 289 GLN A C 1
ATOM 2284 O O . GLN A 1 289 ? 13.488 9.327 -25.529 1.00 94.94 289 GLN A O 1
ATOM 2289 N N . TYR A 1 290 ? 14.763 11.163 -25.654 1.00 95.50 290 TYR A N 1
ATOM 2290 C CA . TYR A 1 290 ? 15.815 10.658 -24.757 1.00 95.50 290 TYR A CA 1
ATOM 2291 C C . TYR A 1 290 ? 15.243 10.048 -23.468 1.00 95.50 290 TYR A C 1
ATOM 2293 O O . TYR A 1 290 ? 15.571 8.916 -23.117 1.00 95.50 290 TYR A O 1
ATOM 2301 N N . LYS A 1 291 ? 14.291 10.743 -22.828 1.00 95.44 291 LYS A N 1
ATOM 2302 C CA . LYS A 1 291 ? 13.615 10.265 -21.610 1.00 95.44 291 LYS A CA 1
ATOM 2303 C C . LYS A 1 291 ? 12.923 8.913 -21.802 1.00 95.44 291 LYS A C 1
ATOM 2305 O O . LYS A 1 291 ? 12.958 8.082 -20.902 1.00 95.44 291 LYS A O 1
ATOM 2310 N N . ALA A 1 292 ? 12.322 8.668 -22.966 1.00 97.06 292 ALA A N 1
ATOM 2311 C CA . ALA A 1 292 ? 11.642 7.406 -23.248 1.00 97.06 292 ALA A CA 1
ATOM 2312 C C . ALA A 1 292 ? 12.627 6.238 -23.417 1.00 97.06 292 ALA A C 1
ATOM 2314 O O . ALA A 1 292 ? 12.352 5.130 -22.948 1.00 97.06 292 ALA A O 1
ATOM 2315 N N . TYR A 1 293 ? 13.783 6.486 -24.040 1.00 96.69 293 TYR A N 1
ATOM 2316 C CA . TYR A 1 293 ? 14.869 5.505 -24.128 1.00 96.69 293 TYR A CA 1
ATOM 2317 C C . TYR A 1 293 ? 15.482 5.223 -22.758 1.00 96.69 293 TYR A C 1
ATOM 2319 O O . TYR A 1 293 ? 15.682 4.064 -22.401 1.00 96.69 293 TYR A O 1
ATOM 2327 N N . GLU A 1 294 ? 15.736 6.268 -21.972 1.00 96.94 294 GLU A N 1
ATOM 2328 C CA . GLU A 1 294 ? 16.316 6.147 -20.639 1.00 96.94 294 GLU A CA 1
ATOM 2329 C C . GLU A 1 294 ? 15.396 5.366 -19.690 1.00 96.94 294 GLU A C 1
ATOM 2331 O O . GLU A 1 294 ? 15.826 4.391 -19.073 1.00 96.94 294 GLU A O 1
ATOM 2336 N N . LEU A 1 295 ? 14.117 5.744 -19.606 1.00 97.44 295 LEU A N 1
ATOM 2337 C CA . LEU A 1 295 ? 13.131 5.050 -18.775 1.00 97.44 295 LEU A CA 1
ATOM 2338 C C . LEU A 1 295 ? 12.928 3.604 -19.222 1.00 97.44 295 LEU A C 1
ATOM 2340 O O . LEU A 1 295 ? 12.922 2.701 -18.387 1.00 97.44 295 LEU A O 1
ATOM 2344 N N . GLY A 1 296 ? 12.806 3.379 -20.534 1.00 97.44 296 GLY A N 1
ATOM 2345 C CA . GLY A 1 296 ? 12.668 2.042 -21.101 1.00 97.44 296 GLY A CA 1
ATOM 2346 C C . GLY A 1 296 ? 13.861 1.150 -20.770 1.00 97.44 296 GLY A C 1
ATOM 2347 O O . GLY A 1 296 ? 13.684 0.035 -20.288 1.00 97.44 296 GLY A O 1
ATOM 2348 N N . MET A 1 297 ? 15.081 1.666 -20.918 1.00 97.19 297 MET A N 1
ATOM 2349 C CA . MET A 1 297 ? 16.297 0.959 -20.531 1.00 97.19 297 MET A CA 1
ATOM 2350 C C . MET A 1 297 ? 16.293 0.594 -19.042 1.00 97.19 297 MET A C 1
ATOM 2352 O O . MET A 1 297 ? 16.512 -0.572 -18.715 1.00 97.19 297 MET A O 1
ATOM 2356 N N . LYS A 1 298 ? 16.043 1.551 -18.138 1.00 98.12 298 LYS A N 1
ATOM 2357 C CA . LYS A 1 298 ? 16.039 1.298 -16.685 1.00 98.12 298 LYS A CA 1
ATOM 2358 C C . LYS A 1 298 ? 14.992 0.249 -16.303 1.00 98.12 298 LYS A C 1
ATOM 2360 O O . LYS A 1 298 ? 15.294 -0.702 -15.585 1.00 98.12 298 LYS A O 1
ATOM 2365 N N . LEU A 1 299 ? 13.781 0.376 -16.844 1.00 98.00 299 LEU A N 1
ATOM 2366 C CA . LEU A 1 299 ? 12.705 -0.575 -16.592 1.00 98.00 299 LEU A CA 1
ATOM 2367 C C . LEU A 1 299 ? 13.033 -1.972 -17.145 1.00 98.00 299 LEU A C 1
ATOM 2369 O O . LEU A 1 299 ? 12.797 -2.964 -16.459 1.00 98.00 299 LEU A O 1
ATOM 2373 N N . ALA A 1 300 ? 13.629 -2.066 -18.337 1.00 97.56 300 ALA A N 1
ATOM 2374 C CA . ALA A 1 300 ? 14.044 -3.344 -18.907 1.00 97.56 300 ALA A CA 1
ATOM 2375 C C . ALA A 1 300 ? 15.117 -4.045 -18.061 1.00 97.56 300 ALA A C 1
ATOM 2377 O O . ALA A 1 300 ? 15.013 -5.248 -17.831 1.00 97.56 300 ALA A O 1
ATOM 2378 N N . HIS A 1 301 ? 16.092 -3.298 -17.529 1.00 97.62 301 HIS A N 1
ATOM 2379 C CA . HIS A 1 301 ? 17.059 -3.838 -16.565 1.00 97.62 301 HIS A CA 1
ATOM 2380 C C . HIS A 1 301 ? 16.352 -4.379 -15.319 1.00 97.62 301 HIS A C 1
ATOM 2382 O O . HIS A 1 301 ? 16.684 -5.463 -14.854 1.00 97.62 301 HIS A O 1
ATOM 2388 N N . GLY A 1 302 ? 15.344 -3.669 -14.807 1.00 97.62 302 GLY A N 1
ATOM 2389 C CA . GLY A 1 302 ? 14.521 -4.144 -13.694 1.00 97.62 302 GLY A CA 1
ATOM 2390 C C . GLY A 1 302 ? 13.860 -5.497 -13.961 1.00 97.62 302 GLY A C 1
ATOM 2391 O O . GLY A 1 302 ? 13.944 -6.407 -13.135 1.00 97.62 302 GLY A O 1
ATOM 2392 N N . PHE A 1 303 ? 13.257 -5.664 -15.139 1.00 97.38 303 PHE A N 1
ATOM 2393 C CA . PHE A 1 303 ? 12.662 -6.937 -15.553 1.00 97.38 303 PHE A CA 1
ATOM 2394 C C . PHE A 1 303 ? 13.692 -8.061 -15.710 1.00 97.38 303 PHE A C 1
ATOM 2396 O O . PHE A 1 303 ? 13.440 -9.179 -15.260 1.00 97.38 303 PHE A O 1
ATOM 2403 N N . GLU A 1 304 ? 14.857 -7.782 -16.294 1.00 96.31 304 GLU A N 1
ATOM 2404 C CA . GLU A 1 304 ? 15.916 -8.786 -16.440 1.00 96.31 304 GLU A CA 1
ATOM 2405 C C . GLU A 1 304 ? 16.448 -9.236 -15.067 1.00 96.31 304 GLU A C 1
ATOM 2407 O O . GLU A 1 304 ? 16.581 -10.436 -14.811 1.00 96.31 304 GLU A O 1
ATOM 2412 N N . ILE A 1 305 ? 16.649 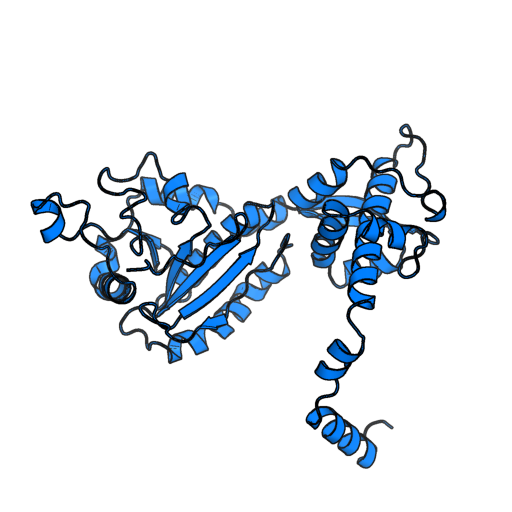-8.294 -14.133 1.00 96.31 305 ILE A N 1
ATOM 2413 C CA . ILE A 1 305 ? 17.040 -8.594 -12.746 1.00 96.31 305 ILE A CA 1
ATOM 2414 C C . ILE A 1 305 ? 15.996 -9.498 -12.088 1.00 96.31 305 ILE A C 1
ATOM 2416 O O . ILE A 1 305 ? 16.358 -10.540 -11.533 1.00 96.31 305 ILE A O 1
ATOM 2420 N N . LEU A 1 306 ? 14.708 -9.149 -12.179 1.00 94.50 306 LEU A N 1
ATOM 2421 C CA . LEU A 1 306 ? 13.622 -9.966 -11.628 1.00 94.50 306 LEU A CA 1
ATOM 2422 C C . LEU A 1 306 ? 13.653 -11.406 -12.150 1.00 94.50 306 LEU A C 1
ATOM 2424 O O . LEU A 1 306 ? 13.564 -12.357 -11.366 1.00 94.50 306 LEU A O 1
ATOM 2428 N N . CYS A 1 307 ? 13.786 -11.578 -13.465 1.00 93.69 307 CYS A N 1
ATOM 2429 C CA . CYS A 1 307 ? 13.823 -12.894 -14.096 1.00 93.69 307 CYS A CA 1
ATOM 2430 C C . CYS A 1 307 ? 15.066 -13.692 -13.686 1.00 93.69 307 CYS A C 1
ATOM 2432 O O . CYS A 1 307 ? 14.960 -14.892 -13.405 1.00 93.69 307 CYS A O 1
ATOM 2434 N N . SER A 1 308 ? 16.219 -13.033 -13.544 1.00 93.00 308 SER A N 1
ATOM 2435 C CA . SER A 1 308 ? 17.449 -13.672 -13.067 1.00 93.00 308 SER A CA 1
ATOM 2436 C C . SER A 1 308 ? 17.318 -14.193 -11.628 1.00 93.00 308 SER A C 1
ATOM 2438 O O . SER A 1 308 ? 17.769 -15.301 -11.327 1.00 93.00 308 SER A O 1
ATOM 2440 N N . LYS A 1 309 ? 16.634 -13.445 -10.747 1.00 88.31 309 LYS A N 1
ATOM 2441 C CA . LYS A 1 309 ? 16.356 -13.861 -9.363 1.00 88.31 309 LYS A CA 1
ATOM 2442 C C . LYS A 1 309 ? 15.381 -15.033 -9.324 1.00 88.31 309 LYS A C 1
ATOM 2444 O O . LYS A 1 309 ? 15.595 -15.982 -8.578 1.00 88.31 309 LYS A O 1
ATOM 2449 N N . CYS A 1 310 ? 14.355 -15.020 -10.175 1.00 82.19 310 CYS A N 1
ATOM 2450 C CA . CYS A 1 310 ? 13.380 -16.108 -10.254 1.00 82.19 310 CYS A CA 1
ATOM 2451 C C . CYS A 1 310 ? 13.958 -17.412 -10.815 1.00 82.19 310 CYS A C 1
ATOM 2453 O O . CYS A 1 310 ? 13.490 -18.477 -10.427 1.00 82.19 310 CYS A O 1
ATOM 2455 N N . SER A 1 311 ? 14.945 -17.336 -11.710 1.00 66.31 311 SER A N 1
ATOM 2456 C CA . SER A 1 311 ? 15.559 -18.514 -12.343 1.00 66.31 311 SER A CA 1
ATOM 2457 C C . SER A 1 311 ? 16.553 -19.236 -11.427 1.00 66.31 311 SER A C 1
ATOM 2459 O O . SER A 1 311 ? 16.788 -20.429 -11.590 1.00 66.31 311 SER A O 1
ATOM 2461 N N . LYS A 1 312 ? 17.118 -18.527 -10.439 1.00 58.09 312 LYS A N 1
ATOM 2462 C CA . LYS A 1 312 ? 17.997 -19.099 -9.402 1.00 58.09 312 LYS A CA 1
ATOM 2463 C C . LYS A 1 312 ? 17.225 -19.791 -8.277 1.00 58.09 312 LYS A C 1
ATOM 2465 O O . LYS A 1 312 ? 17.781 -20.640 -7.587 1.00 58.09 312 LYS A O 1
ATOM 2470 N N . VAL A 1 313 ? 15.948 -19.453 -8.092 1.00 54.56 313 VAL A N 1
ATOM 2471 C CA . VAL A 1 313 ? 15.039 -20.223 -7.237 1.00 54.56 313 VAL A CA 1
ATOM 2472 C C . VAL A 1 313 ? 14.735 -21.520 -7.985 1.00 54.56 313 VAL A C 1
ATOM 2474 O O . VAL A 1 313 ? 14.032 -21.486 -8.991 1.00 54.56 313 VAL A O 1
ATOM 2477 N N . SER A 1 314 ? 15.321 -22.637 -7.534 1.00 39.16 314 SER A N 1
ATOM 2478 C CA . SER A 1 314 ? 15.282 -23.935 -8.225 1.00 39.16 314 SER A CA 1
ATOM 2479 C C . SER A 1 314 ? 13.902 -24.232 -8.846 1.00 39.16 314 SER A C 1
ATOM 2481 O O . SER A 1 314 ? 12.883 -24.098 -8.147 1.00 39.16 314 SER A O 1
ATOM 2483 N N . PRO A 1 315 ? 13.835 -24.664 -10.124 1.00 45.75 315 PRO A N 1
ATOM 2484 C CA . PRO A 1 315 ? 12.581 -25.015 -10.792 1.00 45.75 315 PRO A CA 1
ATOM 2485 C C . PRO A 1 315 ? 11.802 -26.125 -10.068 1.00 45.75 315 PRO A C 1
ATOM 2487 O O . PRO A 1 315 ? 10.596 -26.255 -10.290 1.00 45.75 315 PRO A O 1
ATOM 2490 N N . ASP A 1 316 ? 12.433 -26.865 -9.152 1.00 44.00 316 ASP A N 1
ATOM 2491 C CA . ASP A 1 316 ? 11.771 -27.882 -8.329 1.00 44.00 316 ASP A CA 1
ATOM 2492 C C . ASP A 1 316 ? 10.789 -27.296 -7.307 1.00 44.00 316 ASP A C 1
ATOM 2494 O O . ASP A 1 316 ? 9.766 -27.912 -7.005 1.00 44.00 316 ASP A O 1
ATOM 2498 N N . SER A 1 317 ? 11.005 -26.062 -6.845 1.00 46.22 317 SER A N 1
ATOM 2499 C CA . SER A 1 317 ? 10.105 -25.419 -5.874 1.00 46.22 317 SER A CA 1
ATOM 2500 C C . SER A 1 317 ? 8.770 -24.968 -6.491 1.00 46.22 317 SER A C 1
ATOM 2502 O O . SER A 1 317 ? 7.734 -25.018 -5.830 1.00 46.22 317 SER A O 1
ATOM 2504 N N . LYS A 1 318 ? 8.755 -24.596 -7.781 1.00 43.84 318 LYS A N 1
ATOM 2505 C CA . LYS A 1 318 ? 7.528 -24.225 -8.519 1.00 43.84 318 LYS A CA 1
ATOM 2506 C C . LYS A 1 318 ? 6.901 -25.394 -9.283 1.00 43.84 318 LYS A C 1
ATOM 2508 O O . LYS A 1 318 ? 5.681 -25.412 -9.438 1.00 43.84 318 LYS A O 1
ATOM 2513 N N . ARG A 1 319 ? 7.683 -26.395 -9.714 1.00 42.09 319 ARG A N 1
ATOM 2514 C CA . ARG A 1 319 ? 7.129 -27.653 -10.254 1.00 42.09 319 ARG A CA 1
ATOM 2515 C C . ARG A 1 319 ? 6.378 -28.453 -9.190 1.00 42.09 319 ARG A C 1
ATOM 2517 O O . ARG A 1 319 ? 5.377 -29.068 -9.534 1.00 42.09 319 ARG A O 1
ATOM 2524 N N . SER A 1 320 ? 6.791 -28.384 -7.925 1.00 42.97 320 SER A N 1
ATOM 2525 C CA . SER A 1 320 ? 6.097 -29.025 -6.798 1.00 42.97 320 SER A CA 1
ATOM 2526 C C . SER A 1 320 ? 4.658 -28.514 -6.605 1.00 42.97 320 SER A C 1
ATOM 2528 O O . SER A 1 320 ? 3.731 -29.309 -6.473 1.00 42.97 320 SER A O 1
ATOM 2530 N N . ALA A 1 321 ? 4.425 -27.199 -6.710 1.00 45.53 321 ALA A N 1
ATOM 2531 C CA . ALA A 1 321 ? 3.090 -26.621 -6.513 1.00 45.53 321 ALA A CA 1
ATOM 2532 C C . ALA A 1 321 ? 2.077 -26.998 -7.617 1.00 45.53 321 ALA A C 1
ATOM 2534 O O . ALA A 1 321 ? 0.881 -27.077 -7.350 1.00 45.53 321 ALA A O 1
ATOM 2535 N N . LEU A 1 322 ? 2.549 -27.252 -8.845 1.00 46.09 322 LEU A N 1
ATOM 2536 C CA . LEU A 1 322 ? 1.718 -27.710 -9.970 1.00 46.09 322 LEU A CA 1
ATOM 2537 C C . LEU A 1 322 ? 1.679 -29.241 -10.114 1.00 46.09 322 LEU A C 1
ATOM 2539 O O . LEU A 1 322 ? 0.801 -29.754 -10.797 1.00 46.09 322 LEU A O 1
ATOM 2543 N N . ARG A 1 323 ? 2.593 -29.987 -9.480 1.00 45.88 323 ARG A N 1
ATOM 2544 C CA . ARG A 1 323 ? 2.626 -31.462 -9.453 1.00 45.88 323 ARG A CA 1
ATOM 2545 C C . ARG A 1 323 ? 2.284 -31.980 -8.059 1.00 45.88 323 ARG A C 1
ATOM 2547 O O . ARG A 1 323 ? 3.041 -32.722 -7.444 1.00 45.88 323 ARG A O 1
ATOM 2554 N N . SER A 1 324 ? 1.113 -31.596 -7.561 1.00 54.56 324 SER A N 1
ATOM 2555 C CA . SER A 1 324 ? 0.500 -32.325 -6.451 1.00 54.56 324 SER A CA 1
ATOM 2556 C C . SER A 1 324 ? 0.265 -33.787 -6.880 1.00 54.56 324 SER A C 1
ATOM 2558 O O . SER A 1 324 ? -0.184 -34.005 -8.010 1.00 54.56 324 SER A O 1
ATOM 2560 N N . PRO A 1 325 ? 0.478 -34.795 -6.010 1.00 69.38 325 PRO A N 1
ATOM 2561 C CA . PRO A 1 325 ? 0.121 -36.189 -6.300 1.00 69.38 325 PRO A CA 1
ATOM 2562 C C . PRO A 1 325 ? -1.343 -36.354 -6.743 1.00 69.38 325 PRO A C 1
ATOM 2564 O O . PRO A 1 325 ? -1.678 -37.265 -7.499 1.00 69.38 325 PRO A O 1
ATOM 2567 N N . LEU A 1 326 ? -2.223 -35.445 -6.304 1.00 65.25 326 LEU A N 1
ATOM 2568 C CA . LEU A 1 326 ? -3.624 -35.389 -6.721 1.00 65.25 326 LEU A CA 1
ATOM 2569 C C . LEU A 1 326 ? -3.783 -34.903 -8.168 1.00 65.25 326 LEU A C 1
ATOM 2571 O O . LEU A 1 326 ? -4.609 -35.442 -8.899 1.00 65.25 326 LEU A O 1
ATOM 2575 N N . TRP A 1 327 ? -2.975 -33.929 -8.601 1.00 67.44 327 TRP A N 1
ATOM 2576 C CA . TRP A 1 327 ? -2.974 -33.449 -9.985 1.00 67.44 327 TRP A CA 1
ATOM 2577 C C . TRP A 1 327 ? -2.453 -34.514 -10.947 1.00 67.44 327 TRP A C 1
ATOM 2579 O O . TRP A 1 327 ? -3.035 -34.711 -12.009 1.00 67.44 327 TRP A O 1
ATOM 2589 N N . GLU A 1 328 ? -1.407 -35.253 -10.568 1.00 78.88 328 GLU A N 1
ATOM 2590 C CA . GLU A 1 328 ? -0.903 -36.345 -11.406 1.00 78.88 328 GLU A CA 1
ATOM 2591 C C . GLU A 1 328 ? -1.928 -37.474 -11.553 1.00 78.88 328 GLU A C 1
ATOM 2593 O O . GLU A 1 328 ? -2.162 -37.938 -12.667 1.00 78.88 328 GLU A O 1
ATOM 2598 N N . ARG A 1 329 ? -2.619 -37.857 -10.470 1.00 78.75 329 ARG A N 1
ATOM 2599 C CA . ARG A 1 329 ? -3.727 -38.828 -10.537 1.00 78.75 329 ARG A CA 1
ATOM 2600 C C . ARG A 1 329 ? -4.880 -38.334 -11.409 1.00 78.75 329 ARG A C 1
ATOM 2602 O O . ARG A 1 329 ? -5.420 -39.106 -12.197 1.00 78.75 329 ARG A O 1
ATOM 2609 N N . PHE A 1 330 ? -5.238 -37.057 -11.300 1.00 76.62 330 PHE A N 1
ATOM 2610 C CA . PHE A 1 330 ? -6.291 -36.452 -12.113 1.00 76.62 330 PHE A CA 1
ATOM 2611 C C . PHE A 1 330 ? -5.919 -36.418 -13.602 1.00 76.62 330 PHE A C 1
ATOM 2613 O O . PHE A 1 330 ? -6.701 -36.852 -14.446 1.00 76.62 330 PHE A O 1
ATOM 2620 N N . LEU A 1 331 ? -4.699 -35.984 -13.929 1.00 81.50 331 LEU A N 1
ATOM 2621 C CA . LEU A 1 331 ? -4.199 -35.942 -15.302 1.00 81.50 331 LEU A CA 1
ATOM 2622 C C . LEU A 1 331 ? -4.111 -37.348 -15.917 1.00 81.50 331 LEU A C 1
ATOM 2624 O O . LEU A 1 331 ? -4.477 -37.526 -17.078 1.00 81.50 331 LEU A O 1
ATOM 2628 N N . SER A 1 332 ? -3.668 -38.347 -15.147 1.00 86.06 332 SER A N 1
ATOM 2629 C CA . SER A 1 332 ? -3.653 -39.750 -15.577 1.00 86.06 332 SER A CA 1
ATOM 2630 C C . SER A 1 332 ? -5.065 -40.280 -15.824 1.00 86.06 332 SER A C 1
ATOM 2632 O O . SER A 1 332 ? -5.303 -40.882 -16.866 1.00 86.06 332 SER A O 1
ATOM 2634 N N . SER A 1 333 ? -6.027 -39.955 -14.953 1.00 87.25 333 SER A N 1
ATOM 2635 C CA . SER A 1 333 ? -7.436 -40.321 -15.149 1.00 87.25 333 SER A CA 1
ATOM 2636 C C . SER A 1 333 ? -8.034 -39.720 -16.429 1.00 87.25 333 SER A C 1
ATOM 2638 O O . SER A 1 333 ? -8.786 -40.386 -17.139 1.00 87.25 333 SER A O 1
ATOM 2640 N N . LEU A 1 334 ? -7.684 -38.473 -16.766 1.00 86.06 334 LEU A N 1
ATOM 2641 C CA . LEU A 1 334 ? -8.138 -37.825 -18.002 1.00 86.06 334 LEU A CA 1
ATOM 2642 C C . LEU A 1 334 ? -7.499 -38.429 -19.261 1.00 86.06 334 LEU A C 1
ATOM 2644 O O . LEU A 1 334 ? -8.162 -38.537 -20.295 1.00 86.06 334 LEU A O 1
ATOM 2648 N N . LYS A 1 335 ? -6.230 -38.846 -19.178 1.00 89.12 335 LYS A N 1
ATOM 2649 C CA . LYS A 1 335 ? -5.537 -39.542 -20.272 1.00 89.12 335 LYS A CA 1
ATOM 2650 C C . LYS A 1 335 ? -6.101 -40.943 -20.503 1.00 89.12 335 LYS A C 1
ATOM 2652 O O . LYS A 1 335 ? -6.380 -41.281 -21.647 1.00 89.12 335 LYS A O 1
ATOM 2657 N N . GLU A 1 336 ? -6.343 -41.717 -19.444 1.00 89.25 336 GLU A N 1
ATOM 2658 C CA . GLU A 1 336 ? -6.989 -43.039 -19.534 1.00 89.25 336 GLU A CA 1
ATOM 2659 C C . GLU A 1 336 ? -8.387 -42.957 -20.157 1.00 89.25 336 GLU A C 1
ATOM 2661 O O . GLU A 1 336 ? -8.783 -43.820 -20.936 1.00 89.25 336 GLU A O 1
ATOM 2666 N N . LYS A 1 337 ? -9.123 -41.879 -19.873 1.00 89.31 337 LYS A N 1
ATOM 2667 C CA . LYS A 1 337 ? -10.457 -41.635 -20.434 1.00 89.31 337 LYS A CA 1
ATOM 2668 C C . LYS A 1 337 ? -10.445 -41.021 -21.839 1.00 89.31 337 LYS A C 1
ATOM 2670 O O . LYS A 1 337 ? -11.509 -40.662 -22.333 1.00 89.31 337 LYS A O 1
ATOM 2675 N N . ASN A 1 338 ? -9.282 -40.901 -22.491 1.00 82.06 338 ASN A N 1
ATOM 2676 C CA . ASN A 1 338 ? -9.124 -40.299 -23.823 1.00 82.06 338 ASN A CA 1
ATOM 2677 C C . ASN A 1 338 ? -9.773 -38.906 -23.954 1.00 82.06 338 ASN A C 1
ATOM 2679 O O . ASN A 1 338 ? -10.327 -38.566 -24.997 1.00 82.06 338 ASN A O 1
ATOM 2683 N N . TYR A 1 339 ? -9.711 -38.095 -22.895 1.00 78.19 339 TYR A N 1
ATOM 2684 C CA . TYR A 1 339 ? -10.377 -36.790 -22.848 1.00 78.19 339 TYR A CA 1
ATOM 2685 C C . TYR A 1 339 ? -9.772 -35.753 -23.818 1.00 78.19 339 TYR A C 1
ATOM 2687 O O . TYR A 1 339 ? -10.449 -34.813 -24.213 1.00 78.19 339 TYR A O 1
ATOM 2695 N N . PHE A 1 340 ? -8.506 -35.919 -24.214 1.00 77.31 340 PHE A N 1
ATOM 2696 C CA . PHE A 1 340 ? -7.741 -34.944 -25.008 1.00 77.31 340 PHE A CA 1
ATOM 2697 C C . PHE A 1 340 ? -7.629 -35.304 -26.497 1.00 77.31 340 PHE A C 1
ATOM 2699 O O . PHE A 1 340 ? -6.560 -35.131 -27.081 1.00 77.31 340 PHE A O 1
ATOM 2706 N N . LYS A 1 341 ? -8.689 -35.859 -27.089 1.00 52.22 341 LYS A N 1
ATOM 2707 C CA . LYS A 1 341 ? -8.722 -36.091 -28.539 1.00 52.22 341 LYS A CA 1
ATOM 2708 C C . LYS A 1 341 ? -8.759 -34.793 -29.332 1.00 52.22 341 LYS A C 1
ATOM 2710 O O . LYS A 1 341 ? -9.505 -33.879 -28.916 1.00 52.22 341 LYS A O 1
#

InterPro domains:
  IPR010770 Ecd family [PF07093] (14-341)
  IPR010770 Ecd family [PTHR13060] (6-341)

Secondary structure (DSSP, 8-state):
-------PPPTTEEEEEEEEPTTS-HHHHHHHHHHHHHHHHHHHHHH---SS-----EEE--BTTBPPEEEEEEE-TT-HHHHHHHHHHHHHHHHH-TTEEEEEEBTTB-HHHHHTGGGS-TT--TTT-TTTEEEETTEEEEPPPPHHHHHHT-TTPPPPPHHHHHHHHHHHGGGGBPPHHHHHHHHHHTTTTTTHHHHTEEEEEEEEEHHHHHHHHH-TTHHHHHHHHHHT--HHHHHHTTS-SSS-STTEEEEEEEEEHHHHHHHHT------GGGS--PPPTTSTTHHHHHHHHHHHHHHHHHHHHHHHS-HHHHHHHH--HHHHHHHHHHHHTTTT-

Foldseek 3Di:
DDPPDDPFFDQQKKKKWKFFFPPNCGPVLQVVLQVVLCVVCVVLQQLFQQQFFGFHWDWDPDDDLRHTTIIDMDRRDPNCVRVLVVVLSQLVSLQVVQRIKMDMAHNLGRVLCVLLVVPDDPLDDSLQQPLQWIRGNSAIFGHDDDPVCVVVVPNPPHHDGNNRSSNCCNPPVVVRGDDPSSRCSSVVSNPPPPVVSVVQKDKDKAFAFPVVVVVCVVRLSCLSQLLCCLLVPDPVLLVLLLAQPPRQSPRTDIDIHMDGPVSVCSQVVDDDDHDPSNPQDADPPPDPCRVNSSSRVSSNSSVSSVVVVVPVPDPVVVVCVCPDVVNVVVVVVCVVVVVPD